Protein AF-A0A924KGT4-F1 (afdb_monomer_lite)

Sequence (296 aa):
MAALHQKNNLGYSLFELFTEFSKIKSADNKVYFPTGSFADFDREQLRGWKDLVADISASSKMIGRAHQHPLTAMVPPQYSPSIKQEAITLLNDLSKCLTAHVDLTNKAKALLKVEALLNTQERHHALHQVAQLLMEQPDFPVSMLETDAFDQSHAQLIGLTAHGLKRDQLRDDLLKEFSKEILKFPADQTLLQWNIAADKWFLPKWLKQNALLKPLKKLALSGSLDKNSVNQVLQQVINHQQEQEFIDKATFAPSILGFLWKNGEPEWNLIARLSESLIQLNKTATLIYKDEKPGV

Radius of gyration: 43.43 Å; chains: 1; bounding box: 79×34×132 Å

Structure (mmCIF, N/CA/C/O backbone):
data_AF-A0A924KGT4-F1
#
_entry.id   AF-A0A924KGT4-F1
#
loop_
_atom_site.group_PDB
_atom_site.id
_atom_site.type_symbol
_atom_site.label_atom_id
_atom_site.label_alt_id
_atom_site.label_comp_id
_atom_site.label_asym_id
_atom_site.label_entity_id
_atom_site.label_seq_id
_atom_site.pdbx_PDB_ins_code
_atom_site.Cartn_x
_atom_site.Cartn_y
_atom_site.Cartn_z
_atom_site.occupancy
_atom_site.B_iso_or_equiv
_atom_site.auth_seq_id
_atom_site.auth_comp_id
_atom_site.auth_asym_id
_atom_site.auth_atom_id
_atom_site.pdbx_PDB_model_num
ATOM 1 N N . MET A 1 1 ? 35.654 -5.495 -93.960 1.00 54.47 1 MET A N 1
ATOM 2 C CA . MET A 1 1 ? 36.256 -4.596 -92.947 1.00 54.47 1 MET A CA 1
ATOM 3 C C . MET A 1 1 ? 35.406 -3.362 -92.628 1.00 54.47 1 MET A C 1
ATOM 5 O O . MET A 1 1 ? 35.341 -3.018 -91.460 1.00 54.47 1 MET A O 1
ATOM 9 N N . ALA A 1 2 ? 34.711 -2.725 -93.584 1.00 60.84 2 ALA A N 1
ATOM 10 C CA . ALA A 1 2 ? 33.931 -1.501 -93.316 1.00 60.84 2 ALA A CA 1
ATOM 11 C C . ALA A 1 2 ? 32.759 -1.666 -92.315 1.00 60.84 2 ALA A C 1
ATOM 13 O O . ALA A 1 2 ? 32.496 -0.763 -91.529 1.00 60.84 2 ALA A O 1
ATOM 14 N N . ALA A 1 3 ? 32.106 -2.835 -92.283 1.00 63.12 3 ALA A N 1
ATOM 15 C CA . ALA A 1 3 ? 30.948 -3.083 -91.412 1.00 63.12 3 ALA A CA 1
ATOM 16 C C . ALA A 1 3 ? 31.278 -3.132 -89.903 1.00 63.12 3 ALA A C 1
ATOM 18 O O . ALA A 1 3 ? 30.420 -2.838 -89.080 1.00 63.12 3 ALA A O 1
ATOM 19 N N . LEU A 1 4 ? 32.522 -3.463 -89.524 1.00 69.88 4 LEU A N 1
ATOM 20 C CA . LEU A 1 4 ? 32.946 -3.562 -88.115 1.00 69.88 4 LEU A CA 1
ATOM 21 C C . LEU A 1 4 ? 33.117 -2.200 -87.434 1.00 69.88 4 LEU A C 1
ATOM 23 O O . LEU A 1 4 ? 33.026 -2.128 -86.211 1.00 69.88 4 LEU A O 1
ATOM 27 N N . HIS A 1 5 ? 33.349 -1.146 -88.222 1.00 75.81 5 HIS A N 1
ATOM 28 C CA . HIS A 1 5 ? 33.571 0.224 -87.753 1.00 75.81 5 HIS A CA 1
ATOM 29 C C . HIS A 1 5 ? 32.350 1.133 -87.955 1.00 75.81 5 HIS A C 1
ATOM 31 O O . HIS A 1 5 ? 32.369 2.292 -87.539 1.00 75.81 5 HIS A O 1
ATOM 37 N N . GLN A 1 6 ? 31.279 0.625 -88.572 1.00 79.94 6 GLN A N 1
ATOM 38 C CA . GLN A 1 6 ? 30.036 1.370 -88.719 1.00 79.94 6 GLN A CA 1
ATOM 39 C C . GLN A 1 6 ? 29.346 1.492 -87.359 1.00 79.94 6 GLN A C 1
ATOM 41 O O . GLN A 1 6 ? 29.138 0.500 -86.661 1.00 79.94 6 GLN A O 1
ATOM 46 N N . LYS A 1 7 ? 29.002 2.725 -86.982 1.00 82.19 7 LYS A N 1
ATOM 47 C CA . LYS A 1 7 ? 28.303 3.003 -85.727 1.00 82.19 7 LYS A CA 1
ATOM 48 C C . LYS A 1 7 ? 26.836 2.603 -85.838 1.00 82.19 7 LYS A C 1
ATOM 50 O O . LYS A 1 7 ? 26.175 2.943 -86.816 1.00 82.19 7 LYS A O 1
ATOM 55 N N . ASN A 1 8 ? 26.343 1.906 -84.823 1.00 78.75 8 ASN A N 1
ATOM 56 C CA . ASN A 1 8 ? 24.929 1.590 -84.656 1.00 78.75 8 ASN A CA 1
ATOM 57 C C . ASN A 1 8 ? 24.151 2.779 -84.049 1.00 78.75 8 ASN A C 1
ATOM 59 O O . ASN A 1 8 ? 24.728 3.827 -83.743 1.00 78.75 8 ASN A O 1
ATOM 63 N N . ASN A 1 9 ? 22.850 2.591 -83.809 1.00 77.81 9 ASN A N 1
ATOM 64 C CA . ASN A 1 9 ? 21.965 3.591 -83.188 1.00 77.81 9 ASN A CA 1
ATOM 65 C C . ASN A 1 9 ? 22.402 4.013 -81.766 1.00 77.81 9 ASN A C 1
ATOM 67 O O . ASN A 1 9 ? 22.034 5.084 -81.293 1.00 77.81 9 ASN A O 1
ATOM 71 N N . LEU A 1 10 ? 23.265 3.227 -81.112 1.00 76.50 10 LEU A N 1
ATOM 72 C CA . LEU A 1 10 ? 23.862 3.532 -79.806 1.00 76.50 10 LEU A CA 1
ATOM 73 C C . LEU A 1 10 ? 25.144 4.371 -79.925 1.00 76.50 10 LEU A C 1
ATOM 75 O O . LEU A 1 10 ? 25.672 4.861 -78.929 1.00 76.50 10 LEU A O 1
ATOM 79 N N . GLY A 1 11 ? 25.651 4.578 -81.143 1.00 79.00 11 GLY A N 1
ATOM 80 C CA . GLY A 1 11 ? 26.891 5.302 -81.411 1.00 79.00 11 GLY A CA 1
ATOM 81 C C . GLY A 1 11 ? 28.168 4.483 -81.260 1.00 79.00 11 GLY A C 1
ATOM 82 O O . GLY A 1 11 ? 29.244 5.076 -81.348 1.00 79.00 11 GLY A O 1
ATOM 83 N N . TYR A 1 12 ? 28.050 3.167 -81.074 1.00 81.62 12 TYR A N 1
ATOM 84 C CA . TYR A 1 12 ? 29.172 2.237 -80.991 1.00 81.62 12 TYR A CA 1
ATOM 85 C C . TYR A 1 12 ? 29.304 1.435 -82.279 1.00 81.62 12 TYR A C 1
ATOM 87 O O . TYR A 1 12 ? 28.318 1.036 -82.899 1.00 81.62 12 TYR A O 1
ATOM 95 N N . SER A 1 13 ? 30.538 1.180 -82.673 1.00 85.25 13 SER A N 1
ATOM 96 C CA . SER A 1 13 ? 30.869 0.177 -83.670 1.00 85.25 13 SER A CA 1
ATOM 97 C C . SER A 1 13 ? 30.901 -1.216 -83.048 1.00 85.25 13 SER A C 1
ATOM 99 O O . SER A 1 13 ? 31.125 -1.383 -81.846 1.00 85.25 13 SER A O 1
ATOM 101 N N . LEU A 1 14 ? 30.706 -2.243 -83.872 1.00 81.00 14 LEU A N 1
ATOM 102 C CA . LEU A 1 14 ? 30.779 -3.629 -83.413 1.00 81.00 14 LEU A CA 1
ATOM 103 C C . LEU A 1 14 ? 32.166 -3.956 -82.825 1.00 81.00 14 LEU A C 1
ATOM 105 O O . LEU A 1 14 ? 32.268 -4.680 -81.838 1.00 81.00 14 LEU A O 1
ATOM 109 N N . PHE A 1 15 ? 33.225 -3.366 -83.388 1.00 84.19 15 PHE A N 1
ATOM 110 C CA . PHE A 1 15 ? 34.586 -3.475 -82.865 1.00 84.19 15 PHE A CA 1
ATOM 111 C C . PHE A 1 15 ? 34.729 -2.912 -81.439 1.00 84.19 15 PHE A C 1
ATOM 113 O O . PHE A 1 15 ? 35.316 -3.561 -80.569 1.00 84.19 15 PHE A O 1
ATOM 120 N N . GLU A 1 16 ? 34.168 -1.728 -81.173 1.00 83.94 16 GLU A N 1
ATOM 121 C CA . GLU A 1 16 ? 34.176 -1.124 -79.833 1.00 83.94 16 GLU A CA 1
ATOM 122 C C . GLU A 1 16 ? 33.391 -1.981 -78.833 1.00 83.94 16 GLU A C 1
ATOM 124 O O . GLU A 1 16 ? 33.863 -2.199 -77.719 1.00 83.94 16 GLU A O 1
ATOM 129 N N . LEU A 1 17 ? 32.243 -2.536 -79.237 1.00 83.94 17 LEU A N 1
ATOM 130 C CA . LEU A 1 17 ? 31.442 -3.417 -78.381 1.00 83.94 17 LEU A CA 1
ATOM 131 C C . LEU A 1 17 ? 32.188 -4.701 -78.003 1.00 83.94 17 LEU A C 1
ATOM 133 O O . LEU A 1 17 ? 32.190 -5.068 -76.831 1.00 83.94 17 LEU A O 1
ATOM 137 N N . PHE A 1 18 ? 32.861 -5.362 -78.952 1.00 84.31 18 PHE A N 1
ATOM 138 C CA . PHE A 1 18 ? 33.687 -6.536 -78.645 1.00 84.31 18 PHE A CA 1
ATOM 139 C C . PHE A 1 18 ? 34.849 -6.194 -77.711 1.00 84.31 18 PHE A C 1
ATOM 141 O O . PHE A 1 18 ? 35.147 -6.951 -76.786 1.00 84.31 18 PHE A O 1
ATOM 148 N N . THR A 1 19 ? 35.479 -5.038 -77.924 1.00 85.19 19 THR A N 1
ATOM 149 C CA . THR A 1 19 ? 36.574 -4.562 -77.076 1.00 85.19 19 THR A CA 1
ATOM 150 C C . THR A 1 19 ? 36.091 -4.333 -75.644 1.00 85.19 19 THR A C 1
ATOM 152 O O . THR A 1 19 ? 36.717 -4.822 -74.708 1.00 85.19 19 THR A O 1
ATOM 155 N N . GLU A 1 20 ? 34.960 -3.653 -75.450 1.00 83.38 20 GLU A N 1
ATOM 156 C CA . GLU A 1 20 ? 34.379 -3.438 -74.120 1.00 83.38 20 GLU A CA 1
ATOM 157 C C . GLU A 1 20 ? 33.902 -4.743 -73.478 1.00 83.38 20 GLU A C 1
ATOM 159 O O . GLU A 1 20 ? 34.183 -4.980 -72.305 1.00 83.38 20 GLU A O 1
ATOM 164 N N . PHE A 1 21 ? 33.273 -5.636 -74.245 1.00 82.56 21 PHE A N 1
ATOM 165 C CA . PHE A 1 21 ? 32.854 -6.948 -73.753 1.00 82.56 21 PHE A CA 1
ATOM 166 C C . PHE A 1 21 ? 34.042 -7.767 -73.236 1.00 82.56 21 PHE A C 1
ATOM 168 O O . PHE A 1 21 ? 33.958 -8.363 -72.167 1.00 82.56 21 PHE A O 1
ATOM 175 N N . SER A 1 22 ? 35.184 -7.730 -73.933 1.00 83.81 22 SER A N 1
ATOM 176 C CA . SER A 1 22 ? 36.395 -8.447 -73.509 1.00 83.81 22 SER A CA 1
ATOM 177 C C . SER A 1 22 ? 36.991 -7.948 -72.182 1.00 83.81 22 SER A C 1
ATOM 179 O O . SER A 1 22 ? 37.728 -8.682 -71.524 1.00 83.81 22 SER A O 1
ATOM 181 N N . LYS A 1 23 ? 36.672 -6.712 -71.764 1.00 85.06 23 LYS A N 1
ATOM 182 C CA . LYS A 1 23 ? 37.124 -6.130 -70.489 1.00 85.06 23 LYS A CA 1
ATOM 183 C C . LYS A 1 23 ? 36.269 -6.571 -69.300 1.00 85.06 23 LYS A C 1
ATOM 185 O O . LYS A 1 23 ? 36.704 -6.419 -68.155 1.00 85.06 23 LYS A O 1
ATOM 190 N N . ILE A 1 24 ? 35.065 -7.089 -69.542 1.00 80.44 24 ILE A N 1
ATOM 191 C CA . ILE A 1 24 ? 34.159 -7.539 -68.485 1.00 80.44 24 ILE A CA 1
ATOM 192 C C . ILE A 1 24 ? 34.716 -8.841 -67.903 1.00 80.44 24 ILE A C 1
ATOM 194 O O . ILE A 1 24 ? 34.679 -9.897 -68.530 1.00 80.44 24 ILE A O 1
ATOM 198 N N . LYS A 1 25 ? 35.248 -8.775 -66.679 1.00 75.38 25 LYS A N 1
ATOM 199 C CA . LYS A 1 25 ? 35.580 -9.978 -65.904 1.00 75.38 25 LYS A CA 1
ATOM 200 C C . LYS A 1 25 ? 34.281 -10.678 -65.517 1.00 75.38 25 LYS A C 1
ATOM 202 O O . LYS A 1 25 ? 33.304 -9.992 -65.227 1.00 75.38 25 LYS A O 1
ATOM 207 N N . SER A 1 26 ? 34.289 -12.013 -65.489 1.00 68.56 26 SER A N 1
ATOM 208 C CA . SER A 1 26 ? 33.141 -12.829 -65.067 1.00 68.56 26 SER A CA 1
ATOM 209 C C . SER A 1 26 ? 32.509 -12.244 -63.800 1.00 68.56 26 SER A C 1
ATOM 211 O O . SER A 1 26 ? 33.117 -12.273 -62.731 1.00 68.56 26 SER A O 1
ATOM 213 N N . ALA A 1 27 ? 31.317 -11.672 -63.945 1.00 66.12 27 ALA A N 1
ATOM 214 C CA . ALA A 1 27 ? 30.527 -11.095 -62.871 1.00 66.12 27 ALA A CA 1
ATOM 215 C C . ALA A 1 27 ? 29.263 -11.939 -62.704 1.00 66.12 27 ALA A C 1
ATOM 217 O O . ALA A 1 27 ? 28.747 -12.481 -63.681 1.00 66.12 27 ALA A O 1
ATOM 218 N N . ASP A 1 28 ? 28.759 -12.055 -61.477 1.00 71.00 28 ASP A N 1
ATOM 219 C CA . ASP A 1 28 ? 27.487 -12.736 -61.251 1.00 71.00 28 ASP A CA 1
ATOM 220 C C . ASP A 1 28 ? 26.371 -12.014 -62.024 1.00 71.00 28 ASP A C 1
ATOM 222 O O . ASP A 1 28 ? 26.172 -10.806 -61.861 1.00 71.00 28 ASP A O 1
ATOM 226 N N . ASN A 1 29 ? 25.601 -12.757 -62.820 1.00 68.19 29 ASN A N 1
ATOM 227 C CA . ASN A 1 29 ? 24.449 -12.236 -63.558 1.00 68.19 29 ASN A CA 1
ATOM 228 C C . ASN A 1 29 ? 23.280 -11.939 -62.600 1.00 68.19 29 ASN A C 1
ATOM 230 O O . ASN A 1 29 ? 22.332 -12.712 -62.487 1.00 68.19 29 ASN A O 1
ATOM 234 N N . LYS A 1 30 ? 23.369 -10.827 -61.863 1.00 74.06 30 LYS A N 1
ATOM 235 C CA . LYS A 1 30 ? 22.361 -10.393 -60.875 1.00 74.06 30 LYS A CA 1
ATOM 236 C C . LYS A 1 30 ? 21.384 -9.344 -61.410 1.00 74.06 30 LYS A C 1
ATOM 238 O O . LYS A 1 30 ? 20.421 -9.018 -60.724 1.00 74.06 30 LYS A O 1
ATOM 243 N N . VAL A 1 31 ? 21.629 -8.816 -62.609 1.00 76.44 31 VAL A N 1
ATOM 244 C CA . VAL A 1 31 ? 20.780 -7.817 -63.272 1.00 76.44 31 VAL A CA 1
ATOM 245 C C . VAL A 1 31 ? 20.134 -8.460 -64.491 1.00 76.44 31 VAL A C 1
ATOM 247 O O . VAL A 1 31 ? 20.830 -9.014 -65.340 1.00 76.44 31 VAL A O 1
ATOM 250 N N . TYR A 1 32 ? 18.809 -8.376 -64.570 1.00 80.25 32 TYR A N 1
ATOM 251 C CA . TYR A 1 32 ? 18.012 -8.963 -65.641 1.00 80.25 32 TYR A CA 1
ATOM 252 C C . TYR A 1 32 ? 17.288 -7.862 -66.405 1.00 80.25 32 TYR A C 1
ATOM 254 O O . TYR A 1 32 ? 16.672 -6.985 -65.802 1.00 80.25 32 TYR A O 1
ATOM 262 N N . PHE A 1 33 ? 17.344 -7.935 -67.732 1.00 80.06 33 PHE A N 1
ATOM 263 C CA . PHE A 1 33 ? 16.622 -7.032 -68.622 1.00 80.06 33 PHE A CA 1
ATOM 264 C C . PHE A 1 33 ? 15.471 -7.798 -69.289 1.00 80.06 33 PHE A C 1
ATOM 266 O O . PHE A 1 33 ? 15.707 -8.901 -69.792 1.00 80.06 33 PHE A O 1
ATOM 273 N N . PRO A 1 34 ? 14.240 -7.257 -69.299 1.00 79.00 34 PRO A N 1
ATOM 274 C CA . PRO A 1 34 ? 13.120 -7.865 -70.009 1.00 79.00 34 PRO A CA 1
ATOM 275 C C . PRO A 1 34 ? 13.403 -8.085 -71.501 1.00 79.00 34 PRO A C 1
ATOM 277 O O . PRO A 1 34 ? 14.102 -7.310 -72.161 1.00 79.00 34 PRO A O 1
ATOM 280 N N . THR A 1 35 ? 12.821 -9.142 -72.066 1.00 71.56 35 THR A N 1
ATOM 281 C CA . THR A 1 35 ? 12.908 -9.416 -73.503 1.00 71.56 35 THR A CA 1
ATOM 282 C C . THR A 1 35 ? 12.208 -8.294 -74.274 1.00 7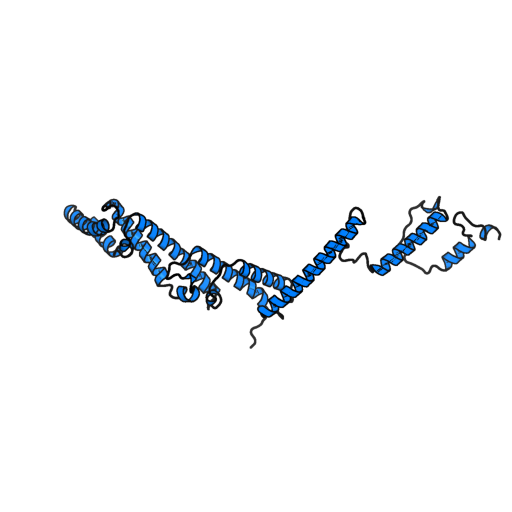1.56 35 THR A C 1
ATOM 284 O O . THR A 1 35 ? 11.021 -8.057 -74.078 1.00 71.56 35 THR A O 1
ATOM 287 N N . GLY A 1 36 ? 12.950 -7.582 -75.127 1.00 75.56 36 GLY A N 1
ATOM 288 C CA . GLY A 1 36 ? 12.442 -6.431 -75.886 1.00 75.56 36 GLY A CA 1
ATOM 289 C C . GLY A 1 36 ? 12.894 -5.061 -75.372 1.00 75.56 36 GLY A C 1
ATOM 290 O O . GLY A 1 36 ? 12.741 -4.085 -76.099 1.00 75.56 36 GLY A O 1
ATOM 291 N N . SER A 1 37 ? 13.552 -4.970 -74.206 1.00 72.50 37 SER A N 1
ATOM 292 C CA . SER A 1 37 ? 14.088 -3.698 -73.673 1.00 72.50 37 SER A CA 1
ATOM 293 C C . SER A 1 37 ? 15.115 -3.008 -74.577 1.00 72.50 37 SER A C 1
ATOM 295 O O . SER A 1 37 ? 15.445 -1.850 -74.344 1.00 72.50 37 SER A O 1
ATOM 297 N N . PHE A 1 38 ? 15.620 -3.713 -75.592 1.00 75.88 38 PHE A N 1
ATOM 298 C CA . PHE A 1 38 ? 16.652 -3.223 -76.498 1.00 75.88 38 PHE A CA 1
ATOM 299 C C . PHE A 1 38 ? 16.157 -2.918 -77.925 1.00 75.88 38 PHE A C 1
ATOM 301 O O . PHE A 1 38 ? 16.972 -2.530 -78.757 1.00 75.88 38 PHE A O 1
ATOM 308 N N . ALA A 1 39 ? 14.865 -3.115 -78.229 1.00 76.50 39 ALA A N 1
ATOM 309 C CA . ALA A 1 39 ? 14.336 -3.002 -79.596 1.00 76.50 39 ALA A CA 1
ATOM 310 C C . ALA A 1 39 ? 14.445 -1.574 -80.167 1.00 76.50 39 ALA A C 1
ATOM 312 O O . ALA A 1 39 ? 14.894 -1.411 -81.298 1.00 76.50 39 ALA A O 1
ATOM 313 N N . ASP A 1 40 ? 14.140 -0.566 -79.344 1.00 73.88 40 ASP A N 1
ATOM 314 C CA . ASP A 1 40 ? 14.216 0.864 -79.686 1.00 73.88 40 ASP A CA 1
ATOM 315 C C . ASP A 1 40 ? 15.304 1.593 -78.874 1.00 73.88 40 ASP A C 1
ATOM 317 O O . ASP A 1 40 ? 15.197 2.783 -78.582 1.00 73.88 40 ASP A O 1
ATOM 321 N N . PHE A 1 41 ? 16.345 0.861 -78.459 1.00 80.12 41 PHE A N 1
ATOM 322 C CA . PHE A 1 41 ? 17.376 1.396 -77.573 1.00 80.12 41 PHE A CA 1
ATOM 323 C C . PHE A 1 41 ? 18.311 2.340 -78.320 1.00 80.12 41 PHE A C 1
ATOM 325 O O . PHE A 1 41 ? 18.924 1.968 -79.326 1.00 80.12 41 PHE A O 1
ATOM 332 N N . ASP A 1 42 ? 18.433 3.562 -77.814 1.00 83.00 42 ASP A N 1
ATOM 333 C CA . ASP A 1 42 ? 19.243 4.614 -78.416 1.00 83.00 42 ASP A CA 1
ATOM 334 C C . ASP A 1 42 ? 20.362 5.101 -77.480 1.00 83.00 42 ASP A C 1
ATOM 336 O O . ASP A 1 42 ? 20.577 4.618 -76.361 1.00 83.00 42 ASP A O 1
ATOM 340 N N . ARG A 1 43 ? 21.147 6.058 -77.977 1.00 83.69 43 ARG A N 1
ATOM 341 C CA . ARG A 1 43 ? 22.275 6.621 -77.232 1.00 83.69 43 ARG A CA 1
ATOM 342 C C . ARG A 1 43 ? 21.839 7.370 -75.969 1.00 83.69 43 ARG A C 1
ATOM 344 O O . ARG A 1 43 ? 22.590 7.374 -74.992 1.00 83.69 43 ARG A O 1
ATOM 351 N N . GLU A 1 44 ? 20.688 8.031 -75.993 1.00 84.75 44 GLU A N 1
ATOM 352 C CA . GLU A 1 44 ? 20.193 8.815 -74.863 1.00 84.75 44 GLU A CA 1
ATOM 353 C C . GLU A 1 44 ? 19.752 7.889 -73.728 1.00 84.75 44 GLU A C 1
ATOM 355 O O . GLU A 1 44 ? 20.174 8.070 -72.585 1.00 84.75 44 GLU A O 1
ATOM 360 N N . GLN A 1 45 ? 19.031 6.818 -74.057 1.00 84.44 45 GL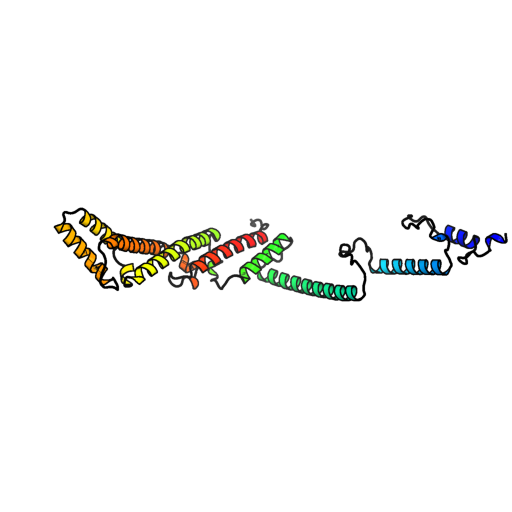N A N 1
ATOM 361 C CA . GLN A 1 45 ? 18.636 5.778 -73.110 1.00 84.44 45 GLN A CA 1
ATOM 362 C C . GLN A 1 45 ? 19.849 5.064 -72.500 1.00 84.44 45 GLN A C 1
ATOM 364 O O . GLN A 1 45 ? 19.911 4.879 -71.281 1.00 84.44 45 GLN A O 1
ATOM 369 N N . LEU A 1 46 ? 20.867 4.737 -73.308 1.00 84.81 46 LEU A N 1
ATOM 370 C CA . LEU A 1 46 ? 22.119 4.161 -72.806 1.00 84.81 46 LEU A CA 1
ATOM 371 C C . LEU A 1 46 ? 22.852 5.104 -71.845 1.00 84.81 46 LEU A C 1
ATOM 373 O O . LEU A 1 46 ? 23.421 4.647 -70.851 1.00 84.81 46 LEU A O 1
ATOM 377 N N . ARG A 1 47 ? 22.864 6.411 -72.130 1.00 86.50 47 ARG A N 1
ATOM 378 C CA . ARG A 1 47 ? 23.439 7.409 -71.223 1.00 86.50 47 ARG A CA 1
ATOM 379 C C . ARG A 1 47 ? 22.662 7.453 -69.909 1.00 86.50 47 ARG A C 1
ATOM 381 O O . ARG A 1 47 ? 23.283 7.330 -68.860 1.00 86.50 47 ARG A O 1
ATOM 388 N N . GLY A 1 48 ? 21.334 7.523 -69.972 1.00 87.44 48 GLY A N 1
ATOM 389 C CA . GLY A 1 48 ? 20.481 7.519 -68.783 1.00 87.44 48 GLY A CA 1
ATOM 390 C C . GLY A 1 48 ? 20.696 6.287 -67.900 1.00 87.44 48 GLY A C 1
ATOM 391 O O . GLY A 1 48 ? 20.774 6.405 -66.681 1.00 87.44 48 GLY A O 1
ATOM 392 N N . TRP A 1 49 ? 20.878 5.103 -68.491 1.00 87.31 49 TRP A N 1
ATOM 393 C CA . TRP A 1 49 ? 21.179 3.887 -67.727 1.00 87.31 49 TRP A CA 1
ATOM 394 C C . TRP A 1 49 ? 22.561 3.918 -67.074 1.00 87.31 49 TRP A C 1
ATOM 396 O O . TRP A 1 49 ? 22.712 3.460 -65.943 1.00 87.31 49 TRP A O 1
ATOM 406 N N . LYS A 1 50 ? 23.574 4.459 -67.759 1.00 86.44 50 LYS A N 1
ATOM 407 C CA . LYS A 1 50 ? 24.912 4.627 -67.174 1.00 86.44 50 LYS A CA 1
ATOM 408 C C . LYS A 1 50 ? 24.887 5.589 -65.991 1.00 86.44 50 LYS A C 1
ATOM 410 O O . LYS A 1 50 ? 25.482 5.272 -64.962 1.00 86.44 50 LYS A O 1
ATOM 415 N N . ASP A 1 51 ? 24.176 6.703 -66.132 1.00 89.62 51 ASP A N 1
ATOM 416 C CA . ASP A 1 51 ? 24.008 7.694 -65.070 1.00 89.62 51 ASP A CA 1
ATOM 417 C C . ASP A 1 51 ? 23.273 7.062 -63.870 1.00 89.62 51 ASP A C 1
ATOM 419 O O . ASP A 1 51 ? 23.769 7.111 -62.746 1.00 89.62 51 ASP A O 1
ATOM 423 N N . LEU A 1 52 ? 22.187 6.315 -64.111 1.00 87.62 52 LEU A N 1
ATOM 424 C CA . LEU A 1 52 ? 21.454 5.595 -63.062 1.00 87.62 52 LEU A CA 1
ATOM 425 C C . LEU A 1 52 ? 22.324 4.566 -62.318 1.00 87.62 52 LEU A C 1
ATOM 427 O O . LEU A 1 52 ? 22.272 4.469 -61.092 1.00 87.62 52 LEU A O 1
ATOM 431 N N . VAL A 1 53 ? 23.134 3.783 -63.035 1.00 87.56 53 VAL A N 1
ATOM 432 C CA . VAL A 1 53 ? 24.049 2.810 -62.413 1.00 87.56 53 VAL A CA 1
ATOM 433 C C . VAL A 1 53 ? 25.113 3.519 -61.572 1.00 87.56 53 VAL A C 1
ATOM 435 O O . VAL A 1 53 ? 25.452 3.040 -60.484 1.00 87.56 53 VAL A O 1
ATOM 438 N N . ALA A 1 54 ? 25.627 4.659 -62.039 1.00 87.81 54 ALA A N 1
ATOM 439 C CA . ALA A 1 54 ? 26.571 5.470 -61.280 1.00 87.81 54 ALA A CA 1
ATOM 440 C C . ALA A 1 54 ? 25.938 6.003 -59.984 1.00 87.81 54 ALA A C 1
ATOM 442 O O . ALA A 1 54 ? 26.547 5.865 -58.919 1.00 87.81 54 ALA A O 1
ATOM 443 N N . ASP A 1 55 ? 24.702 6.501 -60.052 1.00 85.50 55 ASP A N 1
ATOM 444 C CA . ASP A 1 55 ? 23.942 7.004 -58.903 1.00 85.50 55 ASP A CA 1
ATOM 445 C C . ASP A 1 55 ? 23.641 5.906 -57.877 1.00 85.50 55 ASP A C 1
ATOM 447 O O . ASP A 1 55 ? 23.859 6.094 -56.674 1.00 85.50 55 ASP A O 1
ATOM 451 N N . ILE A 1 56 ? 23.203 4.726 -58.331 1.00 84.19 56 ILE A N 1
ATOM 452 C CA . ILE A 1 56 ? 22.968 3.562 -57.461 1.00 84.19 56 ILE A CA 1
ATOM 453 C C . ILE A 1 56 ? 24.274 3.146 -56.779 1.00 84.19 56 ILE A C 1
ATOM 455 O O . ILE A 1 56 ? 24.301 2.923 -55.568 1.00 84.19 56 ILE A O 1
ATOM 459 N N . SER A 1 57 ? 25.376 3.074 -57.528 1.00 84.06 57 SER A N 1
ATOM 460 C CA . SER A 1 57 ? 26.693 2.726 -56.990 1.00 84.06 57 SER A CA 1
ATOM 461 C C . SER A 1 57 ? 27.163 3.745 -55.943 1.00 84.06 57 SER A C 1
ATOM 463 O O . SER A 1 57 ? 27.579 3.349 -54.851 1.00 84.06 57 SER A O 1
ATOM 465 N N . ALA A 1 58 ? 27.043 5.047 -56.216 1.00 85.19 58 ALA A N 1
ATOM 466 C CA . ALA A 1 58 ? 27.390 6.106 -55.267 1.00 85.19 58 ALA A CA 1
ATOM 467 C C . ALA A 1 58 ? 26.536 6.024 -53.990 1.00 85.19 58 ALA A C 1
ATOM 469 O O . ALA A 1 58 ? 27.078 5.995 -52.883 1.00 85.19 58 ALA A O 1
ATOM 470 N N . SER A 1 59 ? 25.219 5.871 -54.144 1.00 81.50 59 SER A N 1
ATOM 471 C CA . SER A 1 59 ? 24.274 5.730 -53.030 1.00 81.50 59 SER A CA 1
ATOM 472 C C . SER A 1 59 ? 24.563 4.483 -52.191 1.00 81.50 59 SER A C 1
ATOM 474 O O . SER A 1 59 ? 24.572 4.541 -50.962 1.00 81.50 59 SER A O 1
ATOM 476 N N . SER A 1 60 ? 24.879 3.356 -52.836 1.00 78.81 60 SER A N 1
ATOM 477 C CA . SER A 1 60 ? 25.209 2.107 -52.139 1.00 78.81 60 SER A CA 1
ATOM 478 C C . SER A 1 60 ? 26.489 2.215 -51.307 1.00 78.81 60 SER A C 1
ATOM 480 O O . SER A 1 60 ? 26.558 1.649 -50.220 1.00 78.81 60 SER A O 1
ATOM 482 N N . LYS A 1 61 ? 27.486 2.993 -51.752 1.00 83.19 61 LYS A N 1
ATOM 483 C CA . LYS A 1 61 ? 28.708 3.246 -50.974 1.00 83.19 61 LYS A CA 1
ATOM 484 C C . LYS A 1 61 ? 28.437 4.085 -49.726 1.00 83.19 61 LYS A C 1
ATOM 486 O O . LYS A 1 61 ? 29.087 3.860 -48.713 1.00 83.19 61 LYS A O 1
ATOM 491 N N . MET A 1 62 ? 27.489 5.022 -49.790 1.00 80.25 62 MET A N 1
ATOM 492 C CA . MET A 1 62 ? 27.113 5.858 -48.644 1.00 80.25 62 MET A CA 1
ATOM 493 C C . MET A 1 62 ? 26.284 5.094 -47.606 1.00 80.25 62 MET A C 1
ATOM 495 O O . MET A 1 62 ? 26.507 5.249 -46.411 1.00 80.25 62 MET A O 1
ATOM 499 N N . ILE A 1 63 ? 25.329 4.276 -48.057 1.00 75.50 63 ILE A N 1
ATOM 500 C CA . ILE A 1 63 ? 24.387 3.546 -47.187 1.00 75.50 63 ILE A CA 1
ATOM 501 C C . ILE A 1 63 ? 24.992 2.215 -46.695 1.00 75.50 63 ILE A C 1
ATOM 503 O O . ILE A 1 63 ? 24.575 1.664 -45.677 1.00 75.50 63 ILE A O 1
ATOM 507 N N . GLY A 1 64 ? 25.983 1.674 -47.409 1.00 78.31 64 GLY A N 1
ATOM 508 C CA . GLY A 1 64 ? 26.550 0.356 -47.148 1.00 78.31 64 GLY A CA 1
ATOM 509 C C . GLY A 1 64 ? 25.594 -0.757 -47.581 1.00 78.31 64 GLY A C 1
ATOM 510 O O . GLY A 1 64 ? 25.149 -0.821 -48.728 1.00 78.31 64 GLY A O 1
ATOM 511 N N . ARG A 1 65 ? 25.264 -1.679 -46.671 1.00 74.62 65 ARG A N 1
ATOM 512 C CA . ARG A 1 65 ? 24.362 -2.805 -46.968 1.00 74.62 65 ARG A CA 1
ATOM 513 C C . ARG A 1 65 ? 22.899 -2.384 -46.825 1.00 74.62 65 ARG A C 1
ATOM 515 O O . ARG A 1 65 ? 22.260 -2.702 -45.829 1.00 74.62 65 ARG A O 1
ATOM 522 N N . ALA A 1 66 ? 22.355 -1.724 -47.848 1.00 71.31 66 ALA A N 1
ATOM 523 C CA . ALA A 1 66 ? 20.975 -1.220 -47.847 1.00 71.31 66 ALA A CA 1
ATOM 524 C C . ALA A 1 66 ? 19.903 -2.285 -47.508 1.00 71.31 66 ALA A C 1
ATOM 526 O O . ALA A 1 66 ? 18.910 -1.975 -46.859 1.00 71.31 66 ALA A O 1
ATOM 527 N N . HIS A 1 67 ? 20.118 -3.552 -47.885 1.00 72.50 67 HIS A N 1
ATOM 528 C CA . HIS A 1 67 ? 19.197 -4.657 -47.577 1.00 72.50 67 HIS A CA 1
ATOM 529 C C . HIS A 1 67 ? 19.286 -5.180 -46.128 1.00 72.50 67 HIS A C 1
ATOM 531 O O . HIS A 1 67 ? 18.454 -5.985 -45.727 1.00 72.50 67 HIS A O 1
ATOM 537 N N . GLN A 1 68 ? 20.300 -4.766 -45.361 1.00 75.50 68 GLN A N 1
ATOM 538 C CA . GLN A 1 68 ? 20.476 -5.086 -43.934 1.00 75.50 68 GLN A CA 1
ATOM 539 C C . GLN A 1 68 ? 20.270 -3.844 -43.061 1.00 75.50 68 GLN A C 1
ATOM 541 O O . GLN A 1 68 ? 20.705 -3.809 -41.911 1.00 75.50 68 GLN A O 1
ATOM 546 N N . HIS A 1 69 ? 19.674 -2.789 -43.617 1.00 77.50 69 HIS A N 1
ATOM 547 C CA . HIS A 1 69 ? 19.484 -1.548 -42.893 1.00 77.50 69 HIS A CA 1
ATOM 548 C C . HIS A 1 69 ? 18.449 -1.762 -41.768 1.00 77.50 69 HIS A C 1
ATOM 550 O O . HIS A 1 69 ? 17.420 -2.392 -42.007 1.00 77.50 69 HIS A O 1
ATOM 556 N N . PRO A 1 70 ? 18.640 -1.215 -40.553 1.00 73.62 70 PRO A N 1
ATOM 557 C CA . PRO A 1 70 ? 17.666 -1.364 -39.460 1.00 73.62 70 PRO A CA 1
ATOM 558 C C . PRO A 1 70 ? 16.244 -0.905 -39.821 1.00 73.62 70 PRO A C 1
ATOM 560 O O . PRO A 1 70 ? 15.267 -1.368 -39.244 1.00 73.62 70 PRO A O 1
ATOM 563 N N . LEU A 1 71 ? 16.129 -0.019 -40.814 1.00 74.94 71 LEU A N 1
ATOM 564 C CA . LEU A 1 71 ? 14.858 0.484 -41.342 1.00 74.94 71 LEU A CA 1
ATOM 565 C C . LEU A 1 71 ? 14.367 -0.266 -42.592 1.00 74.94 71 LEU A C 1
ATOM 567 O O . LEU A 1 71 ? 13.485 0.233 -43.277 1.00 74.94 71 LEU A O 1
ATOM 571 N N . THR A 1 72 ? 14.903 -1.444 -42.924 1.00 75.50 72 THR A N 1
ATOM 572 C CA . THR A 1 72 ? 14.459 -2.220 -44.100 1.00 75.50 72 THR A CA 1
ATOM 573 C C . THR A 1 72 ? 12.971 -2.596 -44.027 1.00 75.50 72 THR A C 1
ATOM 575 O O . THR A 1 72 ? 12.333 -2.741 -45.064 1.00 75.50 72 THR A O 1
ATOM 578 N N . ALA A 1 73 ? 12.389 -2.685 -42.825 1.00 72.56 73 ALA A N 1
ATOM 579 C CA . ALA A 1 73 ? 10.947 -2.874 -42.638 1.00 72.56 73 ALA A CA 1
ATOM 580 C C . ALA A 1 73 ? 10.107 -1.612 -42.941 1.00 72.56 73 ALA A C 1
ATOM 582 O O . ALA A 1 73 ? 8.892 -1.707 -43.100 1.00 72.56 73 ALA A O 1
ATOM 583 N N . MET A 1 74 ? 10.729 -0.432 -43.026 1.00 73.38 74 MET A N 1
ATOM 584 C CA . MET A 1 74 ? 10.054 0.831 -43.322 1.00 73.38 74 MET A CA 1
ATOM 585 C C . MET A 1 74 ? 10.076 1.087 -44.828 1.00 73.38 74 MET A C 1
ATOM 587 O O . MET A 1 74 ? 10.983 1.726 -45.359 1.00 73.38 74 MET A O 1
ATOM 591 N N . VAL A 1 75 ? 9.059 0.580 -45.520 1.00 73.00 75 VAL A N 1
ATOM 592 C CA . VAL A 1 75 ? 8.875 0.791 -46.960 1.00 73.00 75 VAL A CA 1
ATOM 593 C C . VAL A 1 75 ? 7.752 1.810 -47.156 1.00 73.00 75 VAL A C 1
ATOM 595 O O . VAL A 1 75 ? 6.580 1.431 -47.105 1.00 73.00 75 VAL A O 1
ATOM 598 N N . PRO A 1 76 ? 8.059 3.111 -47.335 1.00 74.19 76 PRO A N 1
ATOM 599 C CA . PRO A 1 76 ? 7.017 4.083 -47.619 1.00 74.19 76 PRO A CA 1
ATOM 600 C C . PRO A 1 76 ? 6.383 3.752 -48.981 1.00 74.19 76 PRO A C 1
ATOM 602 O O . PRO A 1 76 ? 7.111 3.458 -49.932 1.00 74.19 76 PRO A O 1
ATOM 605 N N . PRO A 1 77 ? 5.047 3.822 -49.113 1.00 74.88 77 PRO A N 1
ATOM 606 C CA . PRO A 1 77 ? 4.367 3.502 -50.368 1.00 74.88 77 PRO A CA 1
ATOM 607 C C . PRO A 1 77 ? 4.776 4.443 -51.510 1.00 74.88 77 PRO A C 1
ATOM 609 O O . PRO A 1 77 ? 4.770 4.042 -52.670 1.00 74.88 77 PRO A O 1
ATOM 612 N N . GLN A 1 78 ? 5.164 5.682 -51.186 1.00 80.38 78 GLN A N 1
ATOM 613 C CA . GLN A 1 78 ? 5.768 6.638 -52.112 1.00 80.38 78 GLN A CA 1
ATOM 614 C C . GLN A 1 78 ? 6.840 7.458 -51.391 1.00 80.38 78 GLN A C 1
ATOM 616 O O . GLN A 1 78 ? 6.641 7.890 -50.257 1.00 80.38 78 GLN A O 1
ATOM 621 N N . TYR A 1 79 ? 7.972 7.695 -52.052 1.00 80.44 79 TYR A N 1
ATOM 622 C CA . TYR A 1 79 ? 8.999 8.605 -51.550 1.00 80.44 79 TYR A CA 1
ATOM 623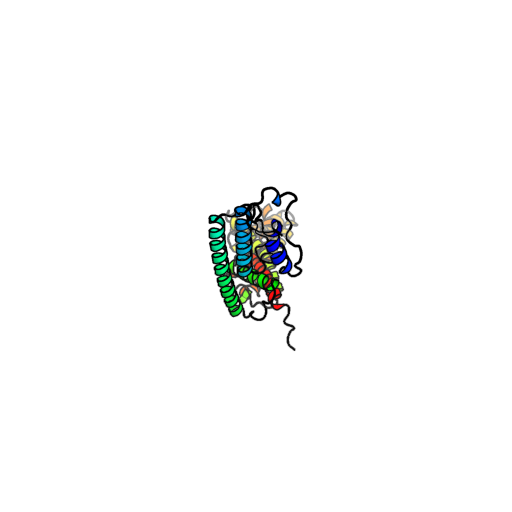 C C . TYR A 1 79 ? 8.613 10.060 -51.836 1.00 80.44 79 TYR A C 1
ATOM 625 O O . TYR A 1 79 ? 8.259 10.402 -52.963 1.00 80.44 79 TYR A O 1
ATOM 633 N N . SER A 1 80 ? 8.746 10.934 -50.837 1.00 85.75 80 SER A N 1
ATOM 634 C CA . SER A 1 80 ? 8.649 12.383 -51.018 1.00 85.75 80 SER A CA 1
ATOM 635 C C . SER A 1 80 ? 9.700 13.113 -50.169 1.00 85.75 80 SER A C 1
ATOM 637 O O . SER A 1 80 ? 10.104 12.605 -49.115 1.00 85.75 80 SER A O 1
ATOM 639 N N . PRO A 1 81 ? 10.132 14.326 -50.568 1.00 85.88 81 PRO A N 1
ATOM 640 C CA . PRO A 1 81 ? 11.006 15.156 -49.737 1.00 85.88 81 PRO A CA 1
ATOM 641 C C . PRO A 1 81 ? 10.426 15.436 -48.341 1.00 85.88 81 PRO A C 1
ATOM 643 O O . PRO A 1 81 ? 11.181 15.514 -47.375 1.00 85.88 81 PRO A O 1
ATOM 646 N N . SER A 1 82 ? 9.094 15.520 -48.225 1.00 87.19 82 SER A N 1
ATOM 647 C CA . SER A 1 82 ? 8.395 15.701 -46.945 1.00 87.19 82 SER A CA 1
ATOM 648 C C . SER A 1 82 ? 8.613 14.515 -46.007 1.00 87.19 82 SER A C 1
ATOM 650 O O . SER A 1 82 ? 9.013 14.714 -44.865 1.00 87.19 82 SER A O 1
ATOM 652 N N . ILE A 1 83 ? 8.437 13.282 -46.502 1.00 86.44 83 ILE A N 1
ATOM 653 C CA . ILE A 1 83 ? 8.651 12.056 -45.712 1.00 86.44 83 ILE A CA 1
ATOM 654 C C . ILE A 1 83 ? 10.106 11.965 -45.247 1.00 86.44 83 ILE A C 1
ATOM 656 O O . ILE A 1 83 ? 10.373 11.597 -44.106 1.00 86.44 83 ILE A O 1
ATOM 660 N N . LYS A 1 84 ? 11.067 12.339 -46.104 1.00 84.62 84 LYS A N 1
ATOM 661 C CA . LYS A 1 84 ? 12.484 12.390 -45.717 1.00 84.62 84 LYS A CA 1
ATOM 662 C C . LYS A 1 84 ? 12.709 13.364 -44.558 1.00 84.62 84 LYS A C 1
ATOM 664 O O . LYS A 1 84 ? 13.406 13.016 -43.609 1.00 84.62 84 LYS A O 1
ATOM 669 N N . GLN A 1 85 ? 12.162 14.575 -44.648 1.00 88.88 85 GLN A N 1
ATOM 670 C CA . GLN A 1 85 ? 12.349 15.593 -43.617 1.00 88.88 85 GLN A CA 1
ATOM 671 C C . GLN A 1 85 ? 11.712 15.173 -42.289 1.00 88.88 85 GLN A C 1
ATOM 673 O O . GLN A 1 85 ? 12.339 15.316 -41.243 1.00 88.88 85 GLN A O 1
ATOM 678 N N . GLU A 1 86 ? 10.507 14.609 -42.335 1.00 89.50 86 GLU A N 1
ATOM 679 C CA . GLU A 1 86 ? 9.816 14.069 -41.164 1.00 89.50 86 GLU A CA 1
ATOM 680 C C . GLU A 1 86 ? 10.598 12.917 -40.521 1.00 89.50 86 GLU A C 1
ATOM 682 O O . GLU A 1 86 ? 10.832 12.931 -39.315 1.00 89.50 86 GLU A O 1
ATOM 687 N N . ALA A 1 87 ? 11.094 11.969 -41.322 1.00 86.25 87 ALA A N 1
ATOM 688 C CA . ALA A 1 87 ? 11.918 10.869 -40.832 1.00 86.25 87 ALA A CA 1
ATOM 689 C C . ALA A 1 87 ? 13.204 11.369 -40.155 1.00 86.25 87 ALA A C 1
ATOM 691 O O . ALA A 1 87 ? 13.572 10.866 -39.098 1.00 86.25 87 ALA A O 1
ATOM 692 N N . ILE A 1 88 ? 13.870 12.381 -40.723 1.00 87.81 88 ILE A N 1
ATOM 693 C CA . ILE A 1 88 ? 15.049 13.007 -40.104 1.00 87.81 88 ILE A CA 1
ATOM 694 C C . ILE A 1 88 ? 14.684 13.616 -38.747 1.00 87.81 88 ILE A C 1
ATOM 696 O O . ILE A 1 88 ? 15.413 13.415 -37.777 1.00 87.81 88 ILE A O 1
ATOM 700 N N . THR A 1 89 ? 13.564 14.335 -38.661 1.00 93.88 89 THR A N 1
ATOM 701 C CA . THR A 1 89 ? 13.088 14.916 -37.400 1.00 93.88 89 THR A CA 1
ATOM 702 C C . THR A 1 89 ? 12.825 13.829 -36.356 1.00 93.88 89 THR A C 1
ATOM 704 O O . THR A 1 89 ? 13.410 13.878 -35.277 1.00 93.88 89 THR A O 1
ATOM 707 N N . LEU A 1 90 ? 12.047 12.797 -36.699 1.00 92.06 90 LEU A N 1
ATOM 708 C CA . LEU A 1 90 ? 11.716 11.695 -35.790 1.00 92.06 90 LEU A CA 1
ATOM 709 C C . LEU A 1 90 ? 12.954 10.915 -35.331 1.00 92.06 90 LEU A C 1
ATOM 711 O O . LEU A 1 90 ? 13.060 10.573 -34.157 1.00 92.06 90 LEU A O 1
ATOM 715 N N . LEU A 1 91 ? 13.909 10.650 -36.227 1.00 89.12 91 LEU A N 1
ATOM 716 C CA . LEU A 1 91 ? 15.157 9.966 -35.877 1.00 89.12 91 LEU A CA 1
ATOM 717 C C . LEU A 1 91 ? 16.029 10.813 -34.945 1.00 89.12 91 LEU A C 1
ATOM 719 O O . LEU A 1 91 ? 16.629 10.278 -34.012 1.00 89.12 91 LEU A O 1
ATOM 723 N N . ASN A 1 92 ? 16.084 12.129 -35.165 1.00 93.31 92 ASN A N 1
ATOM 724 C CA . ASN A 1 92 ? 16.798 13.042 -34.277 1.00 93.31 92 ASN A CA 1
ATOM 725 C C . ASN A 1 92 ? 16.147 13.104 -32.893 1.00 93.31 92 ASN A C 1
ATOM 727 O O . ASN A 1 92 ? 16.855 13.097 -31.887 1.00 93.31 92 ASN A O 1
ATOM 731 N N . ASP A 1 93 ? 14.819 13.141 -32.828 1.00 94.62 93 ASP A N 1
ATOM 732 C CA . ASP A 1 93 ? 14.095 13.168 -31.560 1.00 94.62 93 ASP A CA 1
ATOM 733 C C . ASP A 1 93 ? 14.214 11.835 -30.817 1.00 94.62 93 ASP A C 1
ATOM 735 O O . ASP A 1 93 ? 14.517 11.830 -29.625 1.00 94.62 93 ASP A O 1
ATOM 739 N N . LEU A 1 94 ? 14.124 10.705 -31.525 1.00 91.56 94 LEU A N 1
ATOM 740 C CA . LEU A 1 94 ? 14.405 9.385 -30.962 1.00 91.56 94 LEU A CA 1
ATOM 741 C C . LEU A 1 94 ? 15.827 9.310 -30.395 1.00 91.56 94 LEU A C 1
ATOM 743 O O . LEU A 1 94 ? 16.013 8.836 -29.277 1.00 91.56 94 LEU A O 1
ATOM 747 N N . SER A 1 95 ? 16.825 9.804 -31.133 1.00 92.62 95 SER A N 1
ATOM 748 C CA . SER A 1 95 ? 18.218 9.841 -30.677 1.00 92.62 95 SER A CA 1
ATOM 749 C C . SER A 1 95 ? 18.363 10.638 -29.376 1.00 92.62 95 SER A C 1
ATOM 751 O O . SER A 1 95 ? 18.921 10.132 -28.404 1.00 92.62 95 SER A O 1
ATOM 753 N N . LYS A 1 96 ? 17.763 11.836 -29.301 1.00 95.25 96 LYS A N 1
ATOM 754 C CA . LYS A 1 96 ? 17.741 12.650 -28.071 1.00 95.25 96 LYS A CA 1
ATOM 755 C C . LYS A 1 96 ? 17.069 11.916 -26.909 1.00 95.25 96 LYS A C 1
ATOM 757 O O . LYS A 1 96 ? 17.608 11.909 -25.804 1.00 95.25 96 LYS A O 1
ATOM 762 N N . CYS A 1 97 ? 15.913 11.293 -27.145 1.00 94.12 97 CYS A N 1
ATOM 763 C CA . CYS A 1 97 ? 15.197 10.521 -26.131 1.00 94.12 97 CYS A CA 1
ATOM 764 C C . CYS A 1 97 ? 16.029 9.338 -25.627 1.00 94.12 97 CYS A C 1
ATOM 766 O O . CYS A 1 97 ? 16.077 9.104 -24.422 1.00 94.12 97 CYS A O 1
ATOM 768 N N . LEU A 1 98 ? 16.719 8.623 -26.519 1.00 90.81 98 LEU A N 1
ATOM 769 C CA . LEU A 1 98 ? 17.599 7.515 -26.153 1.00 90.81 98 LEU A CA 1
ATOM 770 C C . LEU A 1 98 ? 18.785 7.990 -25.312 1.00 90.81 98 LEU A C 1
ATOM 772 O O . LEU A 1 98 ? 19.080 7.368 -24.293 1.00 90.81 98 LEU A O 1
ATOM 776 N N . THR A 1 99 ? 19.427 9.104 -25.675 1.00 94.19 99 THR A N 1
ATOM 777 C CA . THR A 1 99 ? 20.506 9.693 -24.866 1.00 94.19 99 THR A CA 1
ATOM 778 C C . THR A 1 99 ? 20.009 10.066 -23.471 1.00 94.19 99 THR A C 1
ATOM 780 O O . THR A 1 99 ? 20.589 9.630 -22.479 1.00 94.19 99 THR A O 1
ATOM 783 N N . ALA A 1 100 ? 18.886 10.784 -23.376 1.00 92.94 100 ALA A N 1
ATOM 784 C CA . ALA A 1 100 ? 18.300 11.160 -22.091 1.00 92.94 100 ALA A CA 1
ATOM 785 C C . ALA A 1 100 ? 17.907 9.935 -21.246 1.00 92.94 100 ALA A C 1
ATOM 787 O O . ALA A 1 100 ? 18.138 9.908 -20.037 1.00 92.94 100 ALA A O 1
ATOM 788 N N . HIS A 1 101 ? 17.348 8.901 -21.878 1.00 86.44 101 HIS A N 1
ATOM 789 C CA . HIS A 1 101 ? 16.991 7.650 -21.218 1.00 86.44 101 HIS A CA 1
ATOM 790 C C . HIS A 1 101 ? 18.224 6.928 -20.660 1.00 86.44 101 HIS A C 1
ATOM 792 O O . HIS A 1 101 ? 18.189 6.452 -19.524 1.00 86.44 101 HIS A O 1
ATOM 798 N N . VAL A 1 102 ? 19.321 6.860 -21.421 1.00 87.38 102 VAL A N 1
ATOM 799 C CA . VAL A 1 102 ? 20.591 6.277 -20.958 1.00 87.38 102 VAL A CA 1
ATOM 800 C C . VAL A 1 102 ? 21.132 7.052 -19.756 1.00 87.38 102 VAL A C 1
ATOM 802 O O . VAL A 1 102 ? 21.468 6.435 -18.745 1.00 87.38 102 VAL A O 1
ATOM 805 N N . ASP A 1 103 ? 21.143 8.383 -19.813 1.00 90.50 103 ASP A N 1
ATOM 806 C CA . ASP A 1 103 ? 21.628 9.226 -18.716 1.00 90.50 103 ASP A CA 1
ATOM 807 C C . ASP A 1 103 ? 20.799 9.051 -17.438 1.00 90.50 103 ASP A C 1
ATOM 809 O O . ASP A 1 103 ? 21.353 8.878 -16.349 1.00 90.50 103 ASP A O 1
ATOM 813 N N . LEU A 1 104 ? 19.468 9.061 -17.553 1.00 87.62 104 LEU A N 1
ATOM 814 C CA . LEU A 1 104 ? 18.561 8.843 -16.422 1.00 87.62 104 LEU A CA 1
ATOM 815 C C . LEU A 1 104 ? 18.701 7.434 -15.850 1.00 87.62 104 LEU A C 1
ATOM 817 O O . LEU A 1 104 ? 18.766 7.270 -14.633 1.00 87.62 104 LEU A O 1
ATOM 821 N N . THR A 1 105 ? 18.818 6.428 -16.715 1.00 84.12 105 THR A N 1
ATOM 822 C CA . THR A 1 105 ? 19.048 5.042 -16.299 1.00 84.12 105 THR A CA 1
ATOM 823 C C . THR A 1 105 ? 20.365 4.914 -15.535 1.00 84.12 105 THR A C 1
ATOM 825 O O . THR A 1 105 ? 20.408 4.244 -14.509 1.00 84.12 105 THR A O 1
ATOM 828 N N . ASN A 1 106 ? 21.435 5.578 -15.981 1.00 86.19 106 ASN A N 1
ATOM 829 C CA . ASN A 1 106 ? 22.729 5.568 -15.295 1.00 86.19 106 ASN A CA 1
ATOM 830 C C . ASN A 1 106 ? 22.668 6.264 -13.928 1.00 86.19 106 ASN A C 1
ATOM 832 O O . ASN A 1 106 ? 23.239 5.764 -12.961 1.00 86.19 106 ASN A O 1
ATOM 836 N N . LYS A 1 107 ? 21.928 7.372 -13.812 1.00 88.50 107 LYS A N 1
ATOM 837 C CA . LYS A 1 107 ? 21.681 8.026 -12.517 1.00 88.50 107 LYS A CA 1
ATOM 838 C C . LYS A 1 107 ? 20.879 7.132 -11.572 1.00 88.50 107 LYS A C 1
ATOM 840 O O . LYS A 1 107 ? 21.255 6.989 -10.415 1.00 88.50 107 LYS A O 1
ATOM 845 N N . ALA A 1 108 ? 19.808 6.506 -12.061 1.00 84.38 108 ALA A N 1
ATOM 846 C CA . ALA A 1 108 ? 18.993 5.582 -11.273 1.00 84.38 108 ALA A CA 1
ATOM 847 C C . ALA A 1 108 ? 19.810 4.368 -10.805 1.00 84.38 108 ALA A C 1
ATOM 849 O O . ALA A 1 108 ? 19.748 4.002 -9.635 1.00 84.38 108 ALA A O 1
ATOM 850 N N . LYS A 1 109 ? 20.639 3.805 -11.695 1.00 85.12 109 LYS A N 1
ATOM 851 C CA . LYS A 1 109 ? 21.604 2.745 -11.372 1.00 85.12 109 LYS A CA 1
ATOM 852 C C . LYS A 1 109 ? 22.510 3.138 -10.208 1.00 85.12 109 LYS A C 1
ATOM 854 O O . LYS A 1 109 ? 22.625 2.357 -9.273 1.00 85.12 109 LYS A O 1
ATOM 859 N N . ALA A 1 110 ? 23.082 4.343 -10.252 1.00 86.75 110 ALA A N 1
ATOM 860 C CA . ALA A 1 110 ? 23.970 4.851 -9.209 1.00 86.75 110 ALA A CA 1
ATOM 861 C C . ALA A 1 110 ? 23.268 5.096 -7.870 1.00 86.75 110 ALA A C 1
ATOM 863 O O . ALA A 1 110 ? 23.807 4.783 -6.811 1.00 86.75 110 ALA A O 1
ATOM 864 N N . LEU A 1 111 ? 22.043 5.622 -7.906 1.00 85.69 111 LEU A N 1
ATOM 865 C CA . LEU A 1 111 ? 21.247 5.845 -6.699 1.00 85.69 111 LEU A CA 1
ATOM 866 C C . LEU A 1 111 ? 20.864 4.528 -6.014 1.00 85.69 111 LEU A C 1
ATOM 868 O O . LEU A 1 111 ? 20.931 4.431 -4.792 1.00 85.69 111 LEU A O 1
ATOM 872 N N . LEU A 1 112 ? 20.489 3.519 -6.801 1.00 82.06 112 LEU A N 1
ATOM 873 C CA . LEU A 1 112 ? 20.055 2.212 -6.304 1.00 82.06 112 LEU A CA 1
ATOM 874 C C . LEU A 1 112 ? 21.209 1.220 -6.102 1.00 82.06 112 LEU A C 1
ATOM 876 O O . LEU A 1 112 ? 20.985 0.142 -5.558 1.00 82.06 112 LEU A O 1
ATOM 880 N N . LYS A 1 113 ? 22.431 1.576 -6.519 1.00 86.06 113 LYS A N 1
ATOM 881 C CA . LYS A 1 113 ? 23.632 0.728 -6.466 1.00 86.06 113 LYS A CA 1
ATOM 882 C C . LYS A 1 113 ? 23.461 -0.602 -7.219 1.00 86.06 113 LYS A C 1
ATOM 884 O O . LYS A 1 113 ? 23.790 -1.669 -6.706 1.00 86.06 113 LYS A O 1
ATOM 889 N N . VAL A 1 114 ? 22.887 -0.543 -8.425 1.00 83.25 114 VAL A N 1
ATOM 890 C CA . VAL A 1 114 ? 22.578 -1.712 -9.283 1.00 83.25 114 VAL A CA 1
ATOM 891 C C . VAL A 1 114 ? 23.351 -1.717 -10.609 1.00 83.25 114 VAL A C 1
ATOM 893 O O . VAL A 1 114 ? 22.966 -2.394 -11.565 1.00 83.25 114 VAL A O 1
ATOM 896 N N . GLU A 1 115 ? 24.444 -0.959 -10.707 1.00 79.50 115 GLU A N 1
ATOM 897 C CA . GLU A 1 115 ? 25.228 -0.753 -11.932 1.00 79.50 115 GLU A CA 1
ATOM 898 C C . GLU A 1 115 ? 25.666 -2.070 -12.578 1.00 79.50 115 GLU A C 1
ATOM 900 O O . GLU A 1 115 ? 25.544 -2.226 -13.794 1.00 79.50 115 GLU A O 1
ATOM 905 N N . ALA A 1 116 ? 26.137 -3.022 -11.767 1.00 76.19 116 ALA A N 1
ATOM 906 C CA . ALA A 1 116 ? 26.640 -4.316 -12.225 1.00 76.19 116 ALA A CA 1
ATOM 907 C C . ALA A 1 116 ? 25.530 -5.334 -12.555 1.00 76.19 116 ALA A C 1
ATOM 909 O O . ALA A 1 116 ? 25.807 -6.369 -13.159 1.00 76.19 116 ALA A O 1
ATOM 910 N N . LEU A 1 117 ? 24.279 -5.054 -12.174 1.00 77.44 117 LEU A N 1
ATOM 911 C CA . LEU A 1 117 ? 23.189 -6.032 -12.212 1.00 77.44 117 LEU A CA 1
ATOM 912 C C . LEU A 1 117 ? 22.338 -5.924 -13.482 1.00 77.44 117 LEU A C 1
ATOM 914 O O . LEU A 1 117 ? 21.816 -6.926 -13.964 1.00 77.44 117 LEU A O 1
ATOM 918 N N . LEU A 1 118 ? 22.217 -4.733 -14.071 1.00 79.81 118 LEU A N 1
ATOM 919 C CA . LEU A 1 118 ? 21.320 -4.461 -15.203 1.00 79.81 118 LEU A CA 1
ATOM 920 C C . LEU A 1 118 ? 21.961 -4.768 -16.564 1.00 79.81 118 LEU A C 1
ATOM 922 O O . LEU A 1 118 ? 22.241 -3.866 -17.353 1.00 79.81 118 LEU A O 1
ATOM 926 N N . ASN A 1 119 ? 22.196 -6.051 -16.828 1.00 80.81 119 ASN A N 1
ATOM 927 C CA . ASN A 1 119 ? 22.789 -6.567 -18.068 1.00 80.81 119 ASN A CA 1
ATOM 928 C C . ASN A 1 119 ? 21.781 -7.267 -19.003 1.00 80.81 119 ASN A C 1
ATOM 930 O O . ASN A 1 119 ? 22.132 -7.594 -20.136 1.00 80.81 119 ASN A O 1
ATOM 934 N N . THR A 1 120 ? 20.537 -7.483 -18.564 1.00 85.56 120 THR A N 1
ATOM 935 C CA . THR A 1 120 ? 19.466 -8.092 -19.369 1.00 85.56 120 THR A CA 1
ATOM 936 C C . THR A 1 120 ? 18.279 -7.146 -19.544 1.00 85.56 120 THR A C 1
ATOM 938 O O . THR A 1 120 ? 18.012 -6.283 -18.703 1.00 85.56 120 THR A O 1
ATOM 941 N N . GLN A 1 121 ? 17.523 -7.332 -20.632 1.00 84.50 121 GLN A N 1
ATOM 942 C CA . GLN A 1 121 ? 16.280 -6.591 -20.877 1.00 84.50 121 GLN A CA 1
ATOM 943 C C . GLN A 1 121 ? 15.256 -6.802 -19.751 1.00 84.50 121 GLN A C 1
ATOM 945 O O . GLN A 1 121 ? 14.592 -5.852 -19.348 1.00 84.50 121 GLN A O 1
ATOM 950 N N . GLU A 1 122 ? 15.160 -8.022 -19.215 1.00 88.00 122 GLU A N 1
ATOM 951 C CA . GLU A 1 122 ? 14.262 -8.355 -18.102 1.00 88.00 122 GLU A CA 1
ATOM 952 C C . GLU A 1 122 ? 14.573 -7.517 -16.857 1.00 88.00 122 GLU A C 1
ATOM 954 O O . GLU A 1 122 ? 13.673 -6.922 -16.269 1.00 88.00 122 GLU A O 1
ATOM 959 N N . ARG A 1 123 ? 15.852 -7.373 -16.497 1.00 87.75 123 ARG A N 1
ATOM 960 C CA . ARG A 1 123 ? 16.261 -6.558 -15.345 1.00 87.75 123 ARG A CA 1
ATOM 961 C C . ARG A 1 123 ? 16.064 -5.066 -15.575 1.00 87.75 123 ARG A C 1
ATOM 963 O O . ARG A 1 123 ? 15.683 -4.349 -14.655 1.00 87.75 123 ARG A O 1
ATOM 970 N N . HIS A 1 124 ? 16.279 -4.593 -16.801 1.00 85.88 124 HIS A N 1
ATOM 971 C CA . HIS A 1 124 ? 15.928 -3.223 -17.176 1.00 85.88 124 HIS A CA 1
ATOM 972 C C . HIS A 1 124 ? 14.423 -2.959 -17.034 1.00 85.88 124 HIS A C 1
ATOM 974 O O . HIS A 1 124 ? 14.031 -1.901 -16.542 1.00 85.88 124 HIS A O 1
ATOM 980 N N . HIS A 1 125 ? 13.587 -3.925 -17.417 1.00 89.19 125 HIS A N 1
ATOM 981 C CA . HIS A 1 125 ? 12.144 -3.836 -17.231 1.00 89.19 125 HIS A CA 1
ATOM 982 C C . HIS A 1 125 ? 11.758 -3.856 -15.745 1.00 89.19 125 HIS A C 1
ATOM 984 O O . HIS A 1 125 ? 10.963 -3.023 -15.320 1.00 89.19 125 HIS A O 1
ATOM 990 N N . ALA A 1 126 ? 12.379 -4.724 -14.941 1.00 90.50 126 ALA A N 1
ATOM 991 C CA . ALA A 1 126 ? 12.171 -4.761 -13.494 1.00 90.50 126 ALA A CA 1
ATOM 992 C C . ALA A 1 126 ? 12.557 -3.432 -12.818 1.00 90.50 126 ALA A C 1
ATOM 994 O O . ALA A 1 126 ? 11.797 -2.924 -11.998 1.00 90.50 126 ALA A O 1
ATOM 995 N N . LEU A 1 127 ? 13.681 -2.809 -13.205 1.00 88.44 127 LEU A N 1
ATOM 996 C CA . LEU A 1 127 ? 14.053 -1.476 -12.713 1.00 88.44 127 LEU A CA 1
ATOM 997 C C . LEU A 1 127 ? 12.970 -0.436 -13.037 1.00 88.44 127 LEU A C 1
ATOM 999 O O . LEU A 1 127 ? 12.607 0.366 -12.178 1.00 88.44 127 LEU A O 1
ATOM 1003 N N . HIS A 1 128 ? 12.464 -0.439 -14.272 1.00 88.00 128 HIS A N 1
ATOM 1004 C CA . HIS A 1 128 ? 11.403 0.478 -14.676 1.00 88.00 128 HIS A CA 1
ATOM 1005 C C . HIS A 1 128 ? 10.139 0.283 -13.831 1.00 88.00 128 HIS A C 1
ATOM 1007 O O . HIS A 1 128 ? 9.597 1.258 -13.318 1.00 88.00 128 HIS A O 1
ATOM 1013 N N . GLN A 1 129 ? 9.722 -0.966 -13.620 1.00 90.75 129 GLN A N 1
ATOM 1014 C CA . GLN A 1 129 ? 8.572 -1.300 -12.779 1.00 90.75 129 GLN A CA 1
ATOM 1015 C C . GLN A 1 129 ? 8.766 -0.854 -11.323 1.00 90.75 129 GLN A C 1
ATOM 1017 O O . GLN A 1 129 ? 7.852 -0.278 -10.743 1.00 90.75 129 GLN A O 1
ATOM 1022 N N . VAL A 1 130 ? 9.955 -1.048 -10.737 1.00 89.88 130 VAL A N 1
ATOM 1023 C CA . VAL A 1 130 ? 10.270 -0.541 -9.387 1.00 89.88 130 VAL A CA 1
ATOM 1024 C C . VAL A 1 130 ? 10.127 0.981 -9.327 1.00 89.88 130 VAL A C 1
ATOM 1026 O O . VAL A 1 130 ? 9.500 1.499 -8.406 1.00 89.88 130 VAL A O 1
ATOM 1029 N N . ALA A 1 131 ? 10.668 1.703 -10.313 1.00 87.81 131 ALA A N 1
ATOM 1030 C CA . ALA A 1 131 ? 10.561 3.159 -10.365 1.00 87.81 131 ALA A CA 1
ATOM 1031 C C . ALA A 1 131 ? 9.102 3.630 -10.487 1.00 87.81 131 ALA A C 1
ATOM 1033 O O . ALA A 1 131 ? 8.708 4.563 -9.791 1.00 87.81 131 ALA A O 1
ATOM 1034 N N . GLN A 1 132 ? 8.292 2.968 -11.319 1.00 90.00 132 GLN A N 1
ATOM 1035 C CA . GLN A 1 132 ? 6.861 3.263 -11.440 1.00 90.00 132 GLN A CA 1
ATOM 1036 C C . GLN A 1 132 ? 6.121 3.027 -10.122 1.00 90.00 132 GLN A C 1
ATOM 1038 O O . GLN A 1 132 ? 5.439 3.929 -9.645 1.00 90.00 132 GLN A O 1
ATOM 1043 N N . LEU A 1 133 ? 6.322 1.865 -9.490 1.00 90.50 133 LEU A N 1
ATOM 1044 C CA . LEU A 1 133 ? 5.683 1.534 -8.215 1.00 90.50 133 LEU A CA 1
ATOM 1045 C C . LEU A 1 133 ? 6.004 2.575 -7.140 1.00 90.50 133 LEU A C 1
ATOM 1047 O O . LEU A 1 133 ? 5.095 3.008 -6.439 1.00 90.50 133 LEU A O 1
ATOM 1051 N N . LEU A 1 134 ? 7.264 3.014 -7.047 1.00 87.88 134 LEU A N 1
ATOM 1052 C CA . LEU A 1 134 ? 7.690 4.064 -6.115 1.00 87.88 134 LEU A CA 1
ATOM 1053 C C . LEU A 1 134 ? 7.040 5.420 -6.411 1.00 87.88 134 LEU A C 1
ATOM 1055 O O . LEU A 1 134 ? 6.661 6.120 -5.480 1.00 87.88 134 LEU A O 1
ATOM 1059 N N . MET A 1 135 ? 6.906 5.793 -7.686 1.00 89.62 135 MET A N 1
ATOM 1060 C CA . MET A 1 135 ? 6.288 7.061 -8.092 1.00 89.62 135 MET A CA 1
ATOM 1061 C C . MET A 1 135 ? 4.771 7.097 -7.876 1.00 89.62 135 MET A C 1
ATOM 1063 O O . MET A 1 135 ? 4.202 8.175 -7.725 1.00 89.62 135 MET A O 1
ATOM 1067 N N . GLU A 1 136 ? 4.114 5.940 -7.896 1.00 91.62 136 GLU A N 1
ATOM 1068 C CA . GLU A 1 136 ? 2.664 5.816 -7.723 1.00 91.62 136 GLU A CA 1
ATOM 1069 C C . GLU A 1 136 ? 2.230 5.785 -6.252 1.00 91.62 136 GLU A C 1
ATOM 1071 O O . GLU A 1 136 ? 1.046 5.982 -5.960 1.00 91.62 136 GLU A O 1
ATOM 1076 N N . GLN A 1 137 ? 3.156 5.542 -5.317 1.00 90.06 137 GLN A N 1
ATOM 1077 C CA . GLN A 1 137 ? 2.814 5.493 -3.899 1.00 90.06 137 GLN A CA 1
ATOM 1078 C C . GLN A 1 137 ? 2.738 6.899 -3.284 1.00 90.06 137 GLN A C 1
ATOM 1080 O O . GLN A 1 137 ? 3.577 7.753 -3.574 1.00 90.06 137 GLN A O 1
ATOM 1085 N N . PRO A 1 138 ? 1.769 7.149 -2.386 1.00 92.19 138 PRO A N 1
ATOM 1086 C CA . PRO A 1 138 ? 1.823 8.306 -1.498 1.00 92.19 138 PRO A CA 1
ATOM 1087 C C . PRO A 1 138 ? 2.956 8.149 -0.474 1.00 92.19 138 PRO A C 1
ATOM 1089 O O . PRO A 1 138 ? 3.515 7.064 -0.322 1.00 92.19 138 PRO A O 1
ATOM 1092 N N . ASP A 1 139 ? 3.248 9.210 0.277 1.00 92.69 139 ASP A N 1
ATOM 1093 C CA . ASP A 1 139 ? 4.252 9.160 1.341 1.00 92.69 139 ASP A CA 1
ATOM 1094 C C . ASP A 1 139 ? 3.956 8.046 2.360 1.00 92.69 139 ASP A C 1
ATOM 1096 O O . ASP A 1 139 ? 2.845 7.919 2.887 1.00 92.69 139 ASP A O 1
ATOM 1100 N N . PHE A 1 140 ? 4.990 7.270 2.678 1.00 95.06 140 PHE A N 1
ATOM 1101 C CA . PHE A 1 140 ? 4.967 6.218 3.687 1.00 95.06 140 PHE A CA 1
ATOM 1102 C C . PHE A 1 140 ? 6.259 6.260 4.519 1.00 95.06 140 PHE A C 1
ATOM 1104 O O . PHE A 1 140 ? 7.289 6.758 4.055 1.00 95.06 140 PHE A O 1
ATOM 1111 N N . PRO A 1 141 ? 6.241 5.780 5.771 1.00 96.00 141 PRO A N 1
ATOM 1112 C CA . PRO A 1 141 ? 7.430 5.791 6.604 1.00 96.00 141 PRO A CA 1
ATOM 1113 C C . PRO A 1 141 ? 8.432 4.728 6.158 1.00 96.00 141 PRO A C 1
ATOM 1115 O O . PRO A 1 141 ? 8.061 3.610 5.806 1.00 96.00 141 PRO A O 1
ATOM 1118 N N . VAL A 1 142 ? 9.719 5.067 6.251 1.00 94.81 142 VAL A N 1
ATOM 1119 C CA . VAL A 1 142 ? 10.841 4.175 5.909 1.00 94.81 142 VAL A CA 1
ATOM 1120 C C . VAL A 1 142 ? 10.791 2.847 6.671 1.00 94.81 142 VAL A C 1
ATOM 1122 O O . VAL A 1 142 ? 11.177 1.822 6.122 1.00 94.81 142 VAL A O 1
ATOM 1125 N N . SER A 1 143 ? 10.228 2.823 7.881 1.00 96.31 143 SER A N 1
ATOM 1126 C CA . SER A 1 143 ? 10.011 1.594 8.655 1.00 96.31 143 SER A CA 1
ATOM 1127 C C . SER A 1 143 ? 9.190 0.536 7.909 1.00 96.31 143 SER A C 1
ATOM 1129 O O . SER A 1 143 ? 9.394 -0.651 8.141 1.00 96.31 143 SER A O 1
ATOM 1131 N N . MET A 1 144 ? 8.313 0.927 6.973 1.00 96.44 144 MET A N 1
ATOM 1132 C CA . MET A 1 144 ? 7.606 -0.023 6.102 1.00 96.44 144 MET A CA 1
ATOM 1133 C C . MET A 1 144 ? 8.537 -0.718 5.098 1.00 96.44 144 MET A C 1
ATOM 1135 O O . MET A 1 144 ? 8.209 -1.801 4.639 1.00 96.44 144 MET A O 1
ATOM 1139 N N . LEU A 1 145 ? 9.691 -0.132 4.763 1.00 93.56 145 LEU A N 1
ATOM 1140 C CA . LEU A 1 145 ? 10.711 -0.761 3.916 1.00 93.56 145 LEU A CA 1
ATOM 1141 C C . LEU A 1 145 ? 11.713 -1.600 4.717 1.00 93.56 145 LEU A C 1
ATOM 1143 O O . LEU A 1 145 ? 12.199 -2.610 4.223 1.00 93.56 145 LEU A O 1
ATOM 1147 N N . GLU A 1 146 ? 12.014 -1.191 5.948 1.00 92.19 146 GLU A N 1
ATOM 1148 C CA . GLU A 1 146 ? 13.048 -1.795 6.806 1.00 92.19 146 GLU A CA 1
ATOM 1149 C C . GLU A 1 146 ? 12.519 -2.932 7.695 1.00 92.19 146 GLU A C 1
ATOM 1151 O O . GLU A 1 146 ? 13.142 -3.315 8.682 1.00 92.19 146 GLU A O 1
ATOM 1156 N N . THR A 1 147 ? 11.339 -3.458 7.381 1.00 90.25 147 THR A N 1
ATOM 1157 C CA . THR A 1 147 ? 10.673 -4.452 8.218 1.00 90.25 147 THR A CA 1
ATOM 1158 C C . THR A 1 147 ? 11.274 -5.853 8.044 1.00 90.25 147 THR A C 1
ATOM 1160 O O . THR A 1 147 ? 11.353 -6.379 6.931 1.00 90.25 147 THR A O 1
ATOM 1163 N N . ASP A 1 148 ? 11.610 -6.500 9.164 1.00 87.88 148 ASP A N 1
ATOM 1164 C CA . ASP A 1 148 ? 11.984 -7.917 9.202 1.00 87.88 148 ASP A CA 1
ATOM 1165 C C . ASP A 1 148 ? 10.829 -8.817 8.735 1.00 87.88 148 ASP A C 1
ATOM 1167 O O . ASP A 1 148 ? 9.653 -8.524 8.965 1.00 87.88 148 ASP A O 1
ATOM 1171 N N . ALA A 1 149 ? 11.158 -9.945 8.096 1.00 91.81 149 ALA A N 1
ATOM 1172 C CA . ALA A 1 149 ? 10.164 -10.851 7.508 1.00 91.81 149 ALA A CA 1
ATOM 1173 C C . ALA A 1 149 ? 9.140 -10.100 6.623 1.00 91.81 149 ALA A C 1
ATOM 1175 O O . ALA A 1 149 ? 7.933 -10.302 6.742 1.00 91.81 149 ALA A O 1
ATOM 1176 N N . PHE A 1 150 ? 9.646 -9.227 5.744 1.00 93.81 150 PHE A N 1
ATOM 1177 C CA . PHE A 1 150 ? 8.911 -8.258 4.923 1.00 93.81 150 PHE A CA 1
ATOM 1178 C C . PHE A 1 150 ? 7.519 -8.717 4.449 1.00 93.81 150 PHE A C 1
ATOM 1180 O O . PHE A 1 150 ? 6.504 -8.132 4.831 1.00 93.81 150 PHE A O 1
ATOM 1187 N N . ASP A 1 151 ? 7.452 -9.802 3.669 1.00 93.88 151 ASP A N 1
ATOM 1188 C CA . ASP A 1 151 ? 6.195 -10.320 3.114 1.00 93.88 151 ASP A CA 1
ATOM 1189 C C . ASP A 1 151 ? 5.198 -10.736 4.214 1.00 93.88 151 ASP A C 1
ATOM 1191 O O . ASP A 1 151 ? 3.998 -10.482 4.095 1.00 93.88 151 ASP A O 1
ATOM 1195 N N . GLN A 1 152 ? 5.679 -11.345 5.304 1.00 96.19 152 GLN A N 1
ATOM 1196 C CA . GLN A 1 152 ? 4.840 -11.758 6.432 1.00 96.19 152 GLN A CA 1
ATOM 1197 C C . GLN A 1 152 ? 4.296 -10.545 7.188 1.00 96.19 152 GLN A C 1
ATOM 1199 O O . GLN A 1 152 ? 3.106 -10.501 7.498 1.00 96.19 152 GLN A O 1
ATOM 1204 N N . SER A 1 153 ? 5.144 -9.561 7.469 1.00 96.75 153 SER A N 1
ATOM 1205 C CA . SER A 1 153 ? 4.759 -8.362 8.213 1.00 96.75 153 SER A CA 1
ATOM 1206 C C . SER A 1 153 ? 3.738 -7.519 7.444 1.00 96.75 153 SER A C 1
ATOM 1208 O O . SER A 1 153 ? 2.739 -7.076 8.014 1.00 96.75 153 SER A O 1
ATOM 1210 N N . HIS A 1 154 ? 3.904 -7.376 6.126 1.00 97.62 154 HIS A N 1
ATOM 1211 C CA . HIS A 1 154 ? 2.897 -6.735 5.278 1.00 97.62 154 HIS A CA 1
ATOM 1212 C C . HIS A 1 154 ? 1.604 -7.552 5.171 1.00 97.62 154 HIS A C 1
ATOM 1214 O O . HIS A 1 154 ? 0.521 -6.971 5.214 1.00 97.62 154 HIS A O 1
ATOM 1220 N N . ALA A 1 155 ? 1.675 -8.885 5.110 1.00 97.06 155 ALA A N 1
ATOM 1221 C CA . ALA A 1 155 ? 0.479 -9.728 5.161 1.00 97.06 155 ALA A CA 1
ATOM 1222 C C . ALA A 1 155 ? -0.282 -9.576 6.492 1.00 97.06 155 ALA A C 1
ATOM 1224 O O . ALA A 1 155 ? -1.513 -9.525 6.498 1.00 97.06 155 ALA A O 1
ATOM 1225 N N . GLN A 1 156 ? 0.430 -9.444 7.616 1.00 97.25 156 GLN A N 1
ATOM 1226 C CA . GLN A 1 156 ? -0.172 -9.166 8.922 1.00 97.25 156 GLN A CA 1
ATOM 1227 C C . GLN A 1 156 ? -0.828 -7.782 8.971 1.00 97.25 156 GLN A C 1
ATOM 1229 O O . GLN A 1 156 ? -1.939 -7.668 9.487 1.00 97.25 156 GLN A O 1
ATOM 1234 N N . LEU A 1 157 ? -0.198 -6.748 8.401 1.00 98.00 157 LEU A N 1
ATOM 1235 C CA . LEU A 1 157 ? -0.814 -5.424 8.265 1.00 98.00 157 LEU A CA 1
ATOM 1236 C C . LEU A 1 157 ? -2.095 -5.474 7.428 1.00 98.00 157 LEU A C 1
ATOM 1238 O O . LEU A 1 157 ? -3.105 -4.916 7.847 1.00 98.00 157 LEU A O 1
ATOM 1242 N N . ILE A 1 158 ? -2.080 -6.174 6.289 1.00 98.12 158 ILE A N 1
ATOM 1243 C CA . ILE A 1 158 ? -3.267 -6.375 5.445 1.00 98.12 158 ILE A CA 1
ATOM 1244 C C . ILE A 1 158 ? -4.374 -7.064 6.251 1.00 98.12 158 ILE A C 1
ATOM 1246 O O . ILE A 1 158 ? -5.500 -6.570 6.276 1.00 98.12 158 ILE A O 1
ATOM 1250 N N . GLY A 1 159 ? -4.058 -8.141 6.977 1.00 97.44 159 GLY A N 1
ATOM 1251 C CA . GLY A 1 159 ? -5.018 -8.816 7.855 1.00 97.44 159 GLY A CA 1
ATOM 1252 C C . GLY A 1 159 ? -5.593 -7.896 8.938 1.00 97.44 159 GLY A C 1
ATOM 1253 O O . GLY A 1 159 ? -6.799 -7.901 9.182 1.00 97.44 159 GLY A O 1
ATOM 1254 N N . LEU A 1 160 ? -4.758 -7.038 9.530 1.00 98.25 160 LEU A N 1
ATOM 1255 C CA . LEU A 1 160 ? -5.179 -6.061 10.534 1.00 98.25 160 LEU A CA 1
ATOM 1256 C C . LEU A 1 160 ? -6.179 -5.037 9.978 1.00 98.25 160 LEU A C 1
ATOM 1258 O O . LEU A 1 160 ? -7.075 -4.604 10.702 1.00 98.25 160 LEU A O 1
ATOM 1262 N N . THR A 1 161 ? -6.070 -4.672 8.694 1.00 98.44 161 THR A N 1
ATOM 1263 C CA . THR A 1 161 ? -6.976 -3.689 8.076 1.00 98.44 161 THR A CA 1
ATOM 1264 C C . THR A 1 161 ? -8.434 -4.140 8.077 1.00 98.44 161 THR A C 1
ATOM 1266 O O . THR A 1 161 ? -9.321 -3.308 8.259 1.00 98.44 161 THR A O 1
ATOM 1269 N N . ALA A 1 162 ? -8.697 -5.446 7.951 1.00 97.25 162 ALA A N 1
ATOM 1270 C CA . ALA A 1 162 ? -10.051 -5.989 8.015 1.00 97.25 162 ALA A CA 1
ATOM 1271 C C . ALA A 1 162 ? -10.682 -5.775 9.402 1.00 97.25 162 ALA A C 1
ATOM 1273 O O . ALA A 1 162 ? -11.830 -5.334 9.494 1.00 97.25 162 ALA A O 1
ATOM 1274 N N . HIS A 1 163 ? -9.910 -6.014 10.468 1.00 98.38 163 HIS A N 1
ATOM 1275 C CA . HIS A 1 163 ? -10.326 -5.757 11.850 1.00 98.38 163 HIS A CA 1
ATOM 1276 C C . HIS A 1 163 ? -10.552 -4.261 12.099 1.00 98.38 163 HIS A C 1
ATOM 1278 O O . HIS A 1 163 ? -11.583 -3.864 12.639 1.00 98.38 163 HIS A O 1
ATOM 1284 N N . GLY A 1 164 ? -9.634 -3.419 11.622 1.00 98.44 164 GLY A N 1
ATOM 1285 C CA . GLY A 1 164 ? -9.743 -1.962 11.674 1.00 98.44 164 GLY A CA 1
ATOM 1286 C C . GLY A 1 164 ? -11.022 -1.415 11.041 1.00 98.44 164 GLY A C 1
ATOM 1287 O O . GLY A 1 164 ? -11.802 -0.723 11.697 1.00 98.44 164 GLY A O 1
ATOM 1288 N N . LEU A 1 165 ? -11.287 -1.798 9.789 1.00 98.56 165 LEU A N 1
ATOM 1289 C CA . LEU A 1 165 ? -12.502 -1.420 9.063 1.00 98.56 165 LEU A CA 1
ATOM 1290 C C . LEU A 1 165 ? -13.767 -1.910 9.773 1.00 98.56 165 LEU A C 1
ATOM 1292 O O . LEU A 1 165 ? -14.758 -1.181 9.861 1.00 98.56 165 LEU A O 1
ATOM 1296 N N . LYS A 1 166 ? -13.751 -3.144 10.293 1.00 98.50 166 LYS A N 1
ATOM 1297 C CA . LYS A 1 166 ? -14.906 -3.712 10.988 1.00 98.50 166 LYS A CA 1
ATOM 1298 C C . LYS A 1 166 ? -15.175 -3.009 12.315 1.00 98.50 166 LYS A C 1
ATOM 1300 O O . LYS A 1 166 ? -16.338 -2.711 12.602 1.00 98.50 166 LYS A O 1
ATOM 1305 N N . ARG A 1 167 ? -14.129 -2.714 13.093 1.00 98.56 167 ARG A N 1
ATOM 1306 C CA . ARG A 1 167 ? -14.218 -1.905 14.311 1.00 98.56 167 ARG A CA 1
ATOM 1307 C C . ARG A 1 167 ? -14.839 -0.549 14.000 1.00 98.56 167 ARG A C 1
ATOM 1309 O O . ARG A 1 167 ? -15.795 -0.172 14.671 1.00 98.56 167 ARG A O 1
ATOM 1316 N N . ASP A 1 168 ? -14.323 0.158 12.997 1.00 98.56 168 ASP A N 1
ATOM 1317 C CA . ASP A 1 168 ? -14.780 1.506 12.645 1.00 98.56 168 ASP A CA 1
ATOM 1318 C C . ASP A 1 168 ? -16.249 1.510 12.242 1.00 98.56 168 ASP A C 1
ATOM 1320 O O . ASP A 1 168 ? -17.026 2.301 12.768 1.00 98.56 168 ASP A O 1
ATOM 1324 N N . GLN A 1 169 ? -16.660 0.547 11.417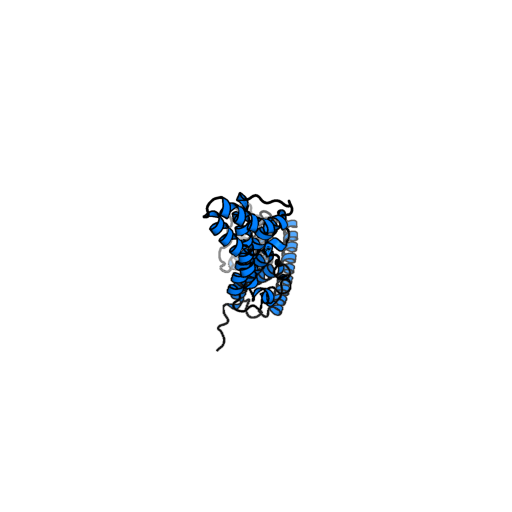 1.00 98.44 169 GLN A N 1
ATOM 1325 C CA . GLN A 1 169 ? -18.062 0.374 11.054 1.00 98.44 169 GLN A CA 1
ATOM 1326 C C . GLN A 1 169 ? -18.953 0.139 12.285 1.00 98.44 169 GLN A C 1
ATOM 1328 O O . GLN A 1 169 ? -19.988 0.786 12.430 1.00 98.44 169 GLN A O 1
ATOM 1333 N N . LEU A 1 170 ? -18.566 -0.775 13.185 1.00 98.62 170 LEU A N 1
ATOM 1334 C CA . LEU A 1 170 ? -19.342 -1.080 14.394 1.00 98.62 170 LEU A CA 1
ATOM 1335 C C . LEU A 1 170 ? -19.403 0.110 15.355 1.00 98.62 170 LEU A C 1
ATOM 1337 O O . LEU A 1 170 ? -20.454 0.376 15.935 1.00 98.62 170 LEU A O 1
ATOM 1341 N N . ARG A 1 171 ? -18.288 0.827 15.518 1.00 98.62 171 ARG A N 1
ATOM 1342 C CA . ARG A 1 171 ? -18.216 2.064 16.293 1.00 98.62 171 ARG A CA 1
ATOM 1343 C C . ARG A 1 171 ? -19.195 3.081 15.725 1.00 98.62 171 ARG A C 1
ATOM 1345 O O . ARG A 1 171 ? -20.033 3.581 16.465 1.00 98.62 171 ARG A O 1
ATOM 1352 N N . ASP A 1 172 ? -19.108 3.367 14.435 1.00 98.25 172 ASP A N 1
ATOM 1353 C CA . ASP A 1 172 ? -19.914 4.399 13.792 1.00 98.25 172 ASP A CA 1
ATOM 1354 C C . ASP A 1 172 ? -21.406 4.044 13.830 1.00 98.25 172 ASP A C 1
ATOM 1356 O O . ASP A 1 172 ? -22.242 4.919 14.047 1.00 98.25 172 ASP A O 1
ATOM 1360 N N . ASP A 1 173 ? -21.754 2.761 13.703 1.00 98.12 173 ASP A N 1
ATOM 1361 C CA . ASP A 1 173 ? -23.127 2.285 13.875 1.00 98.12 173 ASP A CA 1
ATOM 1362 C C . ASP A 1 173 ? -23.632 2.460 15.315 1.00 98.12 173 ASP A C 1
ATOM 1364 O O . ASP A 1 173 ? -24.726 2.986 15.513 1.00 98.12 173 ASP A O 1
ATOM 1368 N N . LEU A 1 174 ? -22.835 2.101 16.327 1.00 98.31 174 LEU A N 1
ATOM 1369 C CA . LEU A 1 174 ? -23.193 2.304 17.737 1.00 98.31 174 LEU A CA 1
ATOM 1370 C C . LEU A 1 174 ? -23.345 3.795 18.077 1.00 98.31 174 LEU A C 1
ATOM 1372 O O . LEU A 1 174 ? -24.278 4.181 18.781 1.00 98.31 174 LEU A O 1
ATOM 1376 N N . LEU A 1 175 ? -22.459 4.650 17.563 1.00 98.25 175 LEU A N 1
ATOM 1377 C CA . LEU A 1 175 ? -22.450 6.084 17.866 1.00 98.25 175 LEU A CA 1
ATOM 1378 C C . LEU A 1 175 ? -23.581 6.876 17.189 1.00 98.25 175 LEU A C 1
ATOM 1380 O O . LEU A 1 175 ? -23.815 8.026 17.560 1.00 98.25 175 LEU A O 1
ATOM 1384 N N . LYS A 1 176 ? -24.325 6.277 16.247 1.00 97.56 176 LYS A N 1
ATOM 1385 C CA . LYS A 1 176 ? -25.577 6.860 15.725 1.00 97.56 176 LYS A CA 1
ATOM 1386 C C . LYS A 1 176 ? -26.687 6.884 16.775 1.00 97.56 176 LYS A C 1
ATOM 1388 O O . LYS A 1 176 ? -27.541 7.766 16.739 1.00 97.56 176 LYS A O 1
ATOM 1393 N N . GLU A 1 177 ? -26.693 5.915 17.688 1.00 97.06 177 GLU A N 1
ATOM 1394 C CA . GLU A 1 177 ? -27.796 5.691 18.630 1.00 97.06 177 GLU A CA 1
ATOM 1395 C C . GLU A 1 177 ? -27.390 5.878 20.096 1.00 97.06 177 GLU A C 1
ATOM 1397 O O . GLU A 1 177 ? -28.253 6.081 20.955 1.00 97.06 177 GLU A O 1
ATOM 1402 N N . PHE A 1 178 ? -26.090 5.858 20.395 1.00 98.25 178 PHE A N 1
ATOM 1403 C CA . PHE A 1 178 ? -25.558 5.887 21.753 1.00 98.25 178 PHE A CA 1
ATOM 1404 C C . PHE A 1 178 ? -24.410 6.892 21.917 1.00 98.25 178 PHE A C 1
ATOM 1406 O O . PHE A 1 178 ? -23.707 7.242 20.971 1.00 98.25 178 PHE A O 1
ATOM 1413 N N . SER A 1 179 ? -24.189 7.341 23.151 1.00 97.94 179 SER A N 1
ATOM 1414 C CA . SER A 1 179 ? -23.021 8.133 23.528 1.00 97.94 179 SER A CA 1
ATOM 1415 C C . SER A 1 179 ? -21.738 7.287 23.523 1.00 97.94 179 SER A C 1
ATOM 1417 O O . SER A 1 179 ? -21.781 6.059 23.605 1.00 97.94 179 SER A O 1
ATOM 1419 N N . LYS A 1 180 ? -20.565 7.937 23.464 1.00 97.75 180 LYS A N 1
ATOM 1420 C CA . LYS A 1 180 ? -19.251 7.277 23.304 1.00 97.75 180 LYS A CA 1
ATOM 1421 C C . LYS A 1 180 ? -18.930 6.242 24.387 1.00 97.75 180 LYS A C 1
ATOM 1423 O O . LYS A 1 180 ? -18.184 5.294 24.148 1.00 97.75 180 LYS A O 1
ATOM 1428 N N . GLU A 1 181 ? -19.498 6.399 25.573 1.00 98.06 181 GLU A N 1
ATOM 1429 C CA . GLU A 1 181 ? -19.328 5.497 26.708 1.00 98.06 181 GLU A CA 1
ATOM 1430 C C . GLU A 1 181 ? -19.860 4.082 26.424 1.00 98.06 181 GLU A C 1
ATOM 1432 O O . GLU A 1 181 ? -19.393 3.133 27.057 1.00 98.06 181 GLU A O 1
ATOM 1437 N N . ILE A 1 182 ? -20.761 3.907 25.444 1.00 98.12 182 ILE A N 1
ATOM 1438 C CA . ILE A 1 182 ? -21.266 2.589 25.026 1.00 98.12 182 ILE A CA 1
ATOM 1439 C C . ILE A 1 182 ? -20.147 1.642 24.591 1.00 98.12 182 ILE A C 1
ATOM 1441 O O . ILE A 1 182 ? -20.205 0.450 24.872 1.00 98.12 182 ILE A O 1
ATOM 1445 N N . LEU A 1 183 ? -19.085 2.174 23.980 1.00 97.94 183 LEU A N 1
ATOM 1446 C CA . LEU A 1 183 ? -17.968 1.386 23.457 1.00 97.94 183 LEU A CA 1
ATOM 1447 C C . LEU A 1 183 ? -17.179 0.690 24.578 1.00 97.94 183 LEU A C 1
ATOM 1449 O O . LEU A 1 183 ? -16.512 -0.313 24.343 1.00 97.94 183 LEU A O 1
ATOM 1453 N N . LYS A 1 184 ? -17.272 1.210 25.809 1.00 97.31 184 LYS A N 1
ATOM 1454 C CA . LYS A 1 184 ? -16.624 0.677 27.018 1.00 97.31 184 LYS A CA 1
ATOM 1455 C C . LYS A 1 184 ? -17.606 -0.033 27.952 1.00 97.31 184 LYS A C 1
ATOM 1457 O O . LYS A 1 184 ? -17.241 -0.395 29.070 1.00 97.31 184 LYS A O 1
ATOM 1462 N N . PHE A 1 185 ? -18.861 -0.191 27.539 1.00 97.81 185 PHE A N 1
ATOM 1463 C CA . PHE A 1 185 ? -19.879 -0.834 28.355 1.00 97.81 185 PHE A CA 1
ATOM 1464 C C . PHE A 1 185 ? -19.529 -2.321 28.572 1.00 97.81 185 PHE A C 1
ATOM 1466 O O . PHE A 1 185 ? -19.094 -2.969 27.618 1.00 97.81 185 PHE A O 1
ATOM 1473 N N . PRO A 1 186 ? -19.714 -2.891 29.783 1.00 97.25 186 PRO A N 1
ATOM 1474 C CA . PRO A 1 186 ? -19.420 -4.299 30.073 1.00 97.25 186 PRO A CA 1
ATOM 1475 C C . PRO A 1 186 ? -20.471 -5.227 29.437 1.00 97.25 186 PRO A C 1
ATOM 1477 O O . PRO A 1 186 ? -21.324 -5.810 30.117 1.00 97.25 186 PRO A O 1
ATOM 1480 N N . ALA A 1 187 ? -20.449 -5.317 28.108 1.00 97.44 187 ALA A N 1
ATOM 1481 C CA . ALA A 1 187 ? -21.503 -5.922 27.311 1.00 97.44 187 ALA A CA 1
ATOM 1482 C C . ALA A 1 187 ? -21.557 -7.445 27.456 1.00 97.44 187 ALA A C 1
ATOM 1484 O O . ALA A 1 187 ? -22.651 -7.965 27.656 1.00 97.44 187 ALA A O 1
ATOM 1485 N N . ASP A 1 188 ? -20.414 -8.138 27.487 1.00 96.81 188 ASP A N 1
ATOM 1486 C CA . ASP A 1 188 ? -20.348 -9.592 27.718 1.00 96.81 188 ASP A CA 1
ATOM 1487 C C . ASP A 1 188 ? -21.020 -10.001 29.034 1.00 96.81 188 ASP A C 1
ATOM 1489 O O . ASP A 1 188 ? -21.932 -10.833 29.068 1.00 96.81 188 ASP A O 1
ATOM 1493 N N . GLN A 1 189 ? -20.624 -9.360 30.140 1.00 96.50 189 GLN A N 1
ATOM 1494 C CA . GLN A 1 189 ? -21.200 -9.641 31.455 1.00 96.50 189 GLN A CA 1
ATOM 1495 C C . GLN A 1 189 ? -22.696 -9.308 31.490 1.00 96.50 189 GLN A C 1
ATOM 1497 O O . GLN A 1 189 ? -23.490 -10.048 32.078 1.00 96.50 189 GLN A O 1
ATOM 1502 N N . THR A 1 190 ? -23.094 -8.203 30.858 1.00 96.50 190 THR A N 1
ATOM 1503 C CA . THR A 1 190 ? -24.498 -7.783 30.812 1.00 96.50 190 THR A CA 1
ATOM 1504 C C . THR A 1 190 ? -25.341 -8.744 29.976 1.00 96.50 190 THR A C 1
ATOM 1506 O O . THR A 1 190 ? -26.451 -9.076 30.389 1.00 96.50 190 THR A O 1
ATOM 1509 N N . LEU A 1 191 ? -24.821 -9.240 28.850 1.00 96.06 191 LEU A N 1
ATOM 1510 C CA . LEU A 1 191 ? -25.496 -10.200 27.980 1.00 96.06 191 LEU A CA 1
ATOM 1511 C C . LEU A 1 191 ? -25.713 -11.534 28.698 1.00 96.06 191 LEU A C 1
ATOM 1513 O O . LEU A 1 191 ? -26.823 -12.070 28.699 1.00 96.06 191 LEU A O 1
ATOM 1517 N N . LEU A 1 192 ? -24.694 -12.024 29.409 1.00 95.06 192 LEU A N 1
ATOM 1518 C CA . LEU A 1 192 ? -24.812 -13.215 30.249 1.00 95.06 192 LEU A CA 1
ATOM 1519 C C . LEU A 1 192 ? -25.916 -13.049 31.307 1.00 95.06 192 LEU A C 1
ATOM 1521 O O . LEU A 1 192 ? -26.786 -13.909 31.456 1.00 95.06 192 LEU A O 1
ATOM 1525 N N . GLN A 1 193 ? -25.920 -11.925 32.029 1.00 94.62 193 GLN A N 1
ATOM 1526 C CA . GLN A 1 193 ? -26.936 -11.644 33.048 1.00 94.62 193 GLN A CA 1
ATOM 1527 C C . GLN A 1 193 ? -28.339 -11.467 32.454 1.00 94.62 193 GLN A C 1
ATOM 1529 O O . GLN A 1 193 ? -29.324 -11.857 33.088 1.00 94.62 193 GLN A O 1
ATOM 1534 N N . TRP A 1 194 ? -28.437 -10.900 31.251 1.00 93.94 194 TRP A N 1
ATOM 1535 C CA . TRP A 1 194 ? -29.687 -10.737 30.519 1.00 93.94 194 TRP A CA 1
ATOM 1536 C C . TRP A 1 194 ? -30.307 -12.088 30.159 1.00 93.94 194 TRP A C 1
ATOM 1538 O O . TRP A 1 194 ? -31.493 -12.301 30.424 1.00 93.94 194 TRP A O 1
ATOM 1548 N N . ASN A 1 195 ? -29.497 -13.020 29.652 1.00 91.62 195 ASN A N 1
ATOM 1549 C CA . ASN A 1 195 ? -29.927 -14.376 29.308 1.00 91.62 195 ASN A CA 1
ATOM 1550 C C . ASN A 1 195 ? -30.351 -15.166 30.556 1.00 91.62 195 ASN A C 1
ATOM 1552 O O . ASN A 1 195 ? -31.460 -15.690 30.600 1.00 91.62 195 ASN A O 1
ATOM 1556 N N . ILE A 1 196 ? -29.568 -15.115 31.642 1.00 92.25 196 ILE A N 1
ATOM 1557 C CA . ILE A 1 196 ? -29.947 -15.726 32.933 1.00 92.25 196 ILE A CA 1
ATOM 1558 C C . ILE A 1 196 ? -31.267 -15.149 33.474 1.00 92.25 196 ILE A C 1
ATOM 1560 O O . ILE A 1 196 ? -32.040 -15.835 34.146 1.00 92.25 196 ILE A O 1
ATOM 1564 N N . ALA A 1 197 ? -31.527 -13.857 33.257 1.00 90.50 197 ALA A N 1
ATOM 1565 C CA . ALA A 1 197 ? -32.791 -13.244 33.646 1.00 90.50 197 ALA A CA 1
ATOM 1566 C C . ALA A 1 197 ? -33.957 -13.699 32.755 1.00 90.50 197 ALA A C 1
ATOM 1568 O O . ALA A 1 197 ? -35.079 -13.794 33.253 1.00 90.50 197 ALA A O 1
ATOM 1569 N N . ALA A 1 198 ? -33.704 -13.983 31.475 1.00 88.44 198 ALA A N 1
ATOM 1570 C CA . ALA A 1 198 ? -34.714 -14.397 30.510 1.00 88.44 198 ALA A CA 1
ATOM 1571 C C . ALA A 1 198 ? -35.340 -15.765 30.835 1.00 88.44 198 ALA A C 1
ATOM 1573 O O . ALA A 1 198 ? -36.535 -15.925 30.568 1.00 88.44 198 ALA A O 1
ATOM 1574 N N . ASP A 1 199 ? -34.573 -16.659 31.471 1.00 89.19 199 ASP A N 1
ATOM 1575 C CA . ASP A 1 199 ? -34.975 -18.015 31.890 1.00 89.19 199 ASP A CA 1
ATOM 1576 C C . ASP A 1 199 ? -35.788 -18.054 33.195 1.00 89.19 199 ASP A C 1
ATOM 1578 O O . ASP A 1 199 ? -36.292 -19.098 33.612 1.00 89.19 199 ASP A O 1
ATOM 1582 N N . LYS A 1 200 ? -35.923 -16.919 33.888 1.00 85.81 200 LYS A N 1
ATOM 1583 C CA . LYS A 1 200 ? -36.688 -16.838 35.138 1.00 85.81 200 LYS A CA 1
ATOM 1584 C C . LYS A 1 200 ? -38.181 -16.645 34.875 1.00 85.81 200 LYS A C 1
ATOM 1586 O O . LYS A 1 200 ? -38.590 -16.066 33.869 1.00 85.81 200 LYS A O 1
ATOM 1591 N N . TRP A 1 201 ? -38.997 -17.025 35.866 1.00 83.38 201 TRP A N 1
ATOM 1592 C CA . TRP A 1 201 ? -40.419 -16.671 35.910 1.00 83.38 201 TRP A CA 1
ATOM 1593 C C . TRP A 1 201 ? -40.613 -15.150 35.759 1.00 83.38 201 TRP A C 1
ATOM 1595 O O . TRP A 1 201 ? -39.766 -14.345 36.161 1.00 83.38 201 TRP A O 1
ATOM 1605 N N . PHE A 1 202 ? -41.755 -14.762 35.197 1.00 85.12 202 PHE A N 1
ATOM 1606 C CA . PHE A 1 202 ? -42.108 -13.411 34.754 1.00 85.12 202 PHE A CA 1
ATOM 1607 C C . PHE A 1 202 ? -41.673 -12.250 35.674 1.00 85.12 202 PHE A C 1
ATOM 1609 O O . PHE A 1 202 ? -41.048 -11.301 35.202 1.00 85.12 202 PHE A O 1
ATOM 1616 N N . LEU A 1 203 ? -41.962 -12.304 36.981 1.00 85.19 203 LEU A N 1
ATOM 1617 C CA . LEU A 1 203 ? -41.688 -11.188 37.897 1.00 85.19 203 LEU A CA 1
ATOM 1618 C C . LEU A 1 203 ? -40.176 -10.987 38.171 1.00 85.19 203 LEU A C 1
ATOM 1620 O O . LEU A 1 203 ? -39.674 -9.884 37.932 1.00 85.19 203 LEU A O 1
ATOM 1624 N N . PRO A 1 204 ? -39.408 -12.018 38.588 1.00 87.56 204 PRO A N 1
ATOM 1625 C CA . PRO A 1 204 ? -37.948 -11.924 38.661 1.00 87.56 204 PRO A CA 1
ATOM 1626 C C . PRO A 1 204 ? -37.276 -11.533 37.337 1.00 87.56 204 PRO A C 1
ATOM 1628 O O . PRO A 1 204 ? -36.299 -10.781 37.354 1.00 87.56 204 PRO A O 1
ATOM 1631 N N . LYS A 1 205 ? -37.794 -12.017 36.198 1.00 89.19 205 LYS A N 1
ATOM 1632 C CA . LYS A 1 205 ? -37.320 -11.652 34.854 1.00 89.19 205 LYS A CA 1
ATOM 1633 C C . LYS A 1 205 ? -37.473 -10.157 34.593 1.00 89.19 205 LYS A C 1
ATOM 1635 O O . LYS A 1 205 ? -36.495 -9.490 34.258 1.00 89.19 205 LYS A O 1
ATOM 1640 N N . TRP A 1 206 ? -38.673 -9.615 34.805 1.00 86.81 206 TRP A N 1
ATOM 1641 C CA . TRP A 1 206 ? -38.975 -8.204 34.565 1.00 86.81 206 TRP A CA 1
ATOM 1642 C C . TRP A 1 206 ? -38.109 -7.265 35.414 1.00 86.81 206 TRP A C 1
ATOM 1644 O O . TRP A 1 206 ? -37.544 -6.308 34.878 1.00 86.81 206 TRP A O 1
ATOM 1654 N N . LEU A 1 207 ? -37.947 -7.560 36.710 1.00 89.44 207 LEU A N 1
ATOM 1655 C CA . LEU A 1 207 ? -37.118 -6.761 37.621 1.00 89.44 207 LEU A CA 1
ATOM 1656 C C . LEU A 1 207 ? -35.646 -6.747 37.191 1.00 89.44 207 LEU A C 1
ATOM 1658 O O . LEU A 1 207 ? -35.050 -5.674 37.078 1.00 89.44 207 LEU A O 1
ATOM 1662 N N . LYS A 1 208 ? -35.067 -7.922 36.909 1.00 91.69 208 LYS A N 1
ATOM 1663 C CA . LYS A 1 208 ? -33.657 -8.035 36.509 1.00 91.69 208 LYS A CA 1
ATOM 1664 C C . LYS A 1 208 ? -33.388 -7.387 35.153 1.00 91.69 208 LYS A C 1
ATOM 1666 O O . LYS A 1 208 ? -32.457 -6.597 35.042 1.00 91.69 208 LYS A O 1
ATOM 1671 N N . GLN A 1 209 ? -34.222 -7.646 34.147 1.00 91.44 209 GLN A N 1
ATOM 1672 C CA . GLN A 1 209 ? -34.055 -7.035 32.825 1.00 91.44 209 GLN A CA 1
ATOM 1673 C C . GLN A 1 209 ? -34.201 -5.508 32.877 1.00 91.44 209 GLN A C 1
ATOM 1675 O O . GLN A 1 209 ? -33.429 -4.800 32.240 1.00 91.44 209 GLN A O 1
ATOM 1680 N N . ASN A 1 210 ? -35.125 -4.962 33.678 1.00 91.50 210 ASN A N 1
ATOM 1681 C CA . ASN A 1 210 ? -35.233 -3.508 33.847 1.00 91.50 210 ASN A CA 1
ATOM 1682 C C . ASN A 1 210 ? -34.009 -2.891 34.541 1.00 91.50 210 ASN A C 1
ATOM 1684 O O . ASN A 1 210 ? -33.633 -1.764 34.213 1.00 91.50 210 ASN A O 1
ATOM 1688 N N . ALA A 1 211 ? -33.392 -3.604 35.489 1.00 92.75 211 ALA A N 1
ATOM 1689 C CA . ALA A 1 211 ? -32.164 -3.154 36.138 1.00 92.75 211 ALA A CA 1
ATOM 1690 C C . ALA A 1 211 ? -30.990 -3.079 35.147 1.00 92.75 211 ALA A C 1
ATOM 1692 O O . ALA A 1 211 ? -30.267 -2.086 35.155 1.00 92.75 211 ALA A O 1
ATOM 1693 N N . LEU A 1 212 ? -30.857 -4.068 34.254 1.00 93.56 212 LEU A N 1
ATOM 1694 C CA . LEU A 1 212 ? -29.832 -4.101 33.198 1.00 93.56 212 LEU A CA 1
ATOM 1695 C C . LEU A 1 212 ? -30.100 -3.088 32.072 1.00 93.56 212 LEU A C 1
ATOM 1697 O O . LEU A 1 212 ? -29.172 -2.533 31.493 1.00 93.56 212 LEU A O 1
ATOM 1701 N N . LEU A 1 213 ? -31.372 -2.798 31.790 1.00 93.50 213 LEU A N 1
ATOM 1702 C CA . LEU A 1 213 ? -31.781 -1.848 30.755 1.00 93.50 213 LEU A CA 1
ATOM 1703 C C . LEU A 1 213 ? -31.524 -0.385 31.148 1.00 93.50 213 LEU A C 1
ATOM 1705 O O . LEU A 1 213 ? -31.295 0.455 30.281 1.00 93.50 213 LEU A O 1
ATOM 1709 N N . LYS A 1 214 ? -31.584 -0.053 32.444 1.00 93.56 214 LYS A N 1
ATOM 1710 C CA . LYS A 1 214 ? -31.417 1.326 32.938 1.00 93.56 214 LYS A CA 1
ATOM 1711 C C . LYS A 1 214 ? -30.076 1.955 32.521 1.00 93.56 214 LYS A C 1
ATOM 1713 O O . LYS A 1 214 ? -30.121 3.060 31.986 1.00 93.56 214 LYS A O 1
ATOM 1718 N N . PRO A 1 215 ? -28.912 1.315 32.748 1.00 94.75 215 PRO A N 1
ATOM 1719 C CA . PRO A 1 215 ? -27.625 1.827 32.280 1.00 94.75 215 PRO A CA 1
ATOM 1720 C C . PRO A 1 215 ? -27.580 2.033 30.765 1.00 94.75 215 PRO A C 1
ATOM 1722 O O . PRO A 1 215 ? -27.196 3.108 30.326 1.00 94.75 215 PRO A O 1
ATOM 1725 N N . LEU A 1 216 ? -28.059 1.064 29.976 1.00 94.56 216 LEU A N 1
ATOM 1726 C CA . LEU A 1 216 ? -28.093 1.167 28.512 1.00 94.56 216 LEU A CA 1
ATOM 1727 C C . LEU A 1 216 ? -28.951 2.347 28.033 1.00 94.56 216 LEU A C 1
ATOM 1729 O O . LEU A 1 216 ? -28.526 3.112 27.176 1.00 94.56 216 LEU A O 1
ATOM 1733 N N . LYS A 1 217 ? -30.127 2.560 28.638 1.00 95.31 217 LYS A N 1
ATOM 1734 C CA . LYS A 1 217 ? -30.997 3.706 28.322 1.00 95.31 217 LYS A CA 1
ATOM 1735 C C . LYS A 1 217 ? -30.360 5.059 28.615 1.00 95.31 217 LYS A C 1
ATOM 1737 O O . LYS A 1 217 ? -30.678 6.020 27.931 1.00 95.31 217 LYS A O 1
ATOM 1742 N N . LYS A 1 218 ? -29.489 5.146 29.626 1.00 95.88 218 LYS A N 1
ATOM 1743 C CA . LYS A 1 218 ? -28.748 6.384 29.919 1.00 95.88 218 LYS A CA 1
ATOM 1744 C C . LYS A 1 218 ? -27.705 6.705 28.851 1.00 95.88 218 LYS A C 1
ATOM 1746 O O . LYS A 1 218 ? -27.361 7.868 28.702 1.00 95.88 218 LYS A O 1
ATOM 1751 N N . LEU A 1 219 ? -27.197 5.681 28.167 1.00 97.00 219 LEU A N 1
ATOM 1752 C CA . LEU A 1 219 ? -26.238 5.832 27.077 1.00 97.00 219 LEU A CA 1
ATOM 1753 C C . LEU A 1 219 ? -26.932 6.068 25.732 1.00 97.00 219 LEU A C 1
ATOM 1755 O O . LEU A 1 219 ? -26.318 6.619 24.829 1.00 97.00 219 LEU A O 1
ATOM 1759 N N . ALA A 1 220 ? -28.195 5.665 25.584 1.00 97.00 220 ALA A N 1
ATOM 1760 C CA . ALA A 1 220 ? -28.968 5.898 24.370 1.00 97.00 220 ALA A CA 1
ATOM 1761 C C . ALA A 1 220 ? -29.261 7.394 24.178 1.00 97.00 220 ALA A C 1
ATOM 1763 O O . ALA A 1 220 ? -29.809 8.048 25.068 1.00 97.00 220 ALA A O 1
ATOM 1764 N N . LEU A 1 221 ? -28.979 7.921 22.986 1.00 96.19 221 LEU A N 1
ATOM 1765 C CA . LEU A 1 221 ? -29.204 9.331 22.644 1.00 96.19 221 LEU A CA 1
ATOM 1766 C C . LEU A 1 221 ? -30.694 9.703 22.667 1.00 96.19 221 LEU A C 1
ATOM 1768 O O . LEU A 1 221 ? -31.050 10.825 23.013 1.00 96.19 221 LEU A O 1
ATOM 1772 N N . SER A 1 222 ? -31.577 8.749 22.357 1.00 93.56 222 SER A N 1
ATOM 1773 C CA . SER A 1 222 ? -33.034 8.936 22.427 1.00 93.56 222 SER A CA 1
ATOM 1774 C C . SER A 1 222 ? -33.594 8.891 23.858 1.00 93.56 222 SER A C 1
ATOM 1776 O O . SER A 1 222 ? -34.786 9.119 24.063 1.00 93.56 222 SER A O 1
ATOM 1778 N N . GLY A 1 223 ? -32.776 8.522 24.853 1.00 89.44 223 GLY A N 1
ATOM 1779 C CA . GLY A 1 223 ? -33.215 8.243 26.225 1.00 89.44 223 GLY A CA 1
ATOM 1780 C C . GLY A 1 223 ? -34.062 6.970 26.371 1.00 89.44 223 GLY A C 1
ATOM 1781 O O . GLY A 1 223 ? -34.578 6.674 27.454 1.00 89.44 223 GLY A O 1
ATOM 1782 N N . SER A 1 224 ? -34.224 6.194 25.298 1.00 89.75 224 SER A N 1
ATOM 1783 C CA . SER A 1 224 ? -35.026 4.977 25.274 1.00 89.75 224 SER A CA 1
ATOM 1784 C C . SER A 1 224 ? -34.314 3.854 24.522 1.00 89.75 224 SER A C 1
ATOM 1786 O O . SER A 1 224 ? -33.442 4.086 23.695 1.00 89.75 224 SER A O 1
ATOM 1788 N N . LEU A 1 225 ? -34.672 2.616 24.853 1.00 92.38 225 LEU A N 1
ATOM 1789 C CA . LEU A 1 225 ? -34.148 1.422 24.202 1.00 92.38 225 LEU A CA 1
ATOM 1790 C C . LEU A 1 225 ? -35.222 0.339 24.265 1.00 92.38 225 LEU A C 1
ATOM 1792 O O . LEU A 1 225 ? -35.773 0.093 25.351 1.00 92.38 225 LEU A O 1
ATOM 1796 N N . ASP A 1 226 ? -35.528 -0.267 23.118 1.00 91.44 226 ASP A N 1
ATOM 1797 C CA . ASP A 1 226 ? -36.445 -1.402 23.040 1.00 91.44 226 ASP A CA 1
ATOM 1798 C C . ASP A 1 226 ? -35.817 -2.627 23.716 1.00 91.44 226 ASP A C 1
ATOM 1800 O O . ASP A 1 226 ? -34.640 -2.934 23.545 1.00 91.44 226 ASP A O 1
ATOM 1804 N N . LYS A 1 227 ? -36.613 -3.362 24.495 1.00 89.81 227 LYS A N 1
ATOM 1805 C CA . LYS A 1 227 ? -36.159 -4.598 25.138 1.00 89.81 227 LYS A CA 1
ATOM 1806 C C . LYS A 1 227 ? -35.764 -5.663 24.122 1.00 89.81 227 LYS A C 1
ATOM 1808 O O . LYS A 1 227 ? -34.880 -6.461 24.424 1.00 89.81 227 LYS A O 1
ATOM 1813 N N . ASN A 1 228 ? -36.400 -5.680 22.951 1.00 90.25 228 ASN A N 1
ATOM 1814 C CA . ASN A 1 228 ? -36.106 -6.677 21.923 1.00 90.25 228 ASN A CA 1
ATOM 1815 C C . ASN A 1 228 ? -34.745 -6.439 21.253 1.00 90.25 228 ASN A C 1
ATOM 1817 O O . ASN A 1 228 ? -34.123 -7.400 20.809 1.00 90.25 228 ASN A O 1
ATOM 1821 N N . SER A 1 229 ? -34.247 -5.196 21.236 1.00 92.44 229 SER A N 1
ATOM 1822 C CA . SER A 1 229 ? -32.950 -4.861 20.637 1.00 92.44 229 SER A CA 1
ATOM 1823 C C . SER A 1 229 ? -31.768 -5.007 21.599 1.00 92.44 229 SER A C 1
ATOM 1825 O O . SER A 1 229 ? -30.625 -4.994 21.152 1.00 92.44 229 SER A O 1
ATOM 1827 N N . V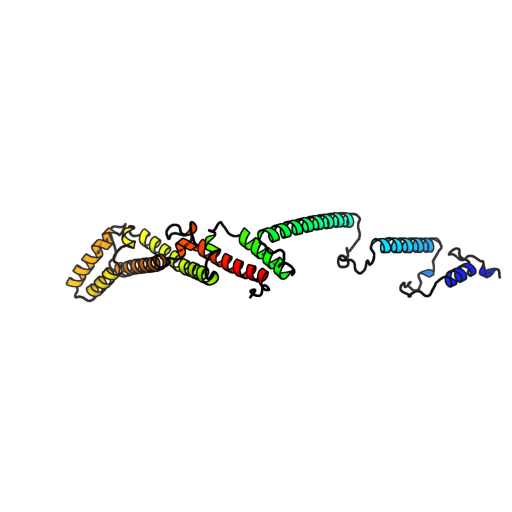AL A 1 230 ? -31.997 -5.214 22.905 1.00 93.50 230 VAL A N 1
ATOM 1828 C CA . VAL A 1 230 ? -30.919 -5.284 23.915 1.00 93.50 230 VAL A CA 1
ATOM 1829 C C . VAL A 1 230 ? -29.869 -6.341 23.579 1.00 93.50 230 VAL A C 1
ATOM 1831 O O . VAL A 1 230 ? -28.682 -6.040 23.621 1.00 93.50 230 VAL A O 1
ATOM 1834 N N . ASN A 1 231 ? -30.285 -7.560 23.216 1.00 94.62 231 ASN A N 1
ATOM 1835 C CA . ASN A 1 231 ? -29.346 -8.626 22.847 1.00 94.62 231 ASN A CA 1
ATOM 1836 C C . ASN A 1 231 ? -28.480 -8.227 21.646 1.00 94.62 231 ASN A C 1
ATOM 1838 O O . ASN A 1 231 ? -27.270 -8.429 21.668 1.00 94.62 231 ASN A O 1
ATOM 1842 N N . GLN A 1 232 ? -29.092 -7.626 20.622 1.00 96.25 232 GLN A N 1
ATOM 1843 C CA . GLN A 1 232 ? -28.388 -7.179 19.423 1.00 96.25 232 GLN A CA 1
ATOM 1844 C C . GLN A 1 232 ? -27.383 -6.069 19.747 1.00 96.25 232 GLN A C 1
ATOM 1846 O O . GLN A 1 232 ? -26.235 -6.155 19.325 1.00 96.25 232 GLN A O 1
ATOM 1851 N N . VAL A 1 233 ? -27.789 -5.061 20.521 1.00 97.12 233 VAL A N 1
ATOM 1852 C CA . VAL A 1 233 ? -26.925 -3.942 20.925 1.00 97.12 233 VAL A CA 1
ATOM 1853 C C . VAL A 1 233 ? -25.737 -4.449 21.736 1.00 97.12 233 VAL A C 1
ATOM 1855 O O . VAL A 1 233 ? -24.597 -4.099 21.448 1.00 97.12 233 VAL A O 1
ATOM 1858 N N . LEU A 1 234 ? -25.981 -5.317 22.722 1.00 97.81 234 LEU A N 1
ATOM 1859 C CA . LEU A 1 234 ? -24.908 -5.912 23.517 1.00 97.81 234 LEU A CA 1
ATOM 1860 C C . LEU A 1 234 ? -23.952 -6.721 22.636 1.00 97.81 234 LEU A C 1
ATOM 1862 O O . LEU A 1 234 ? -22.744 -6.553 22.759 1.00 97.81 234 LEU A O 1
ATOM 1866 N N . GLN A 1 235 ? -24.471 -7.524 21.703 1.00 98.25 235 GLN A N 1
ATOM 1867 C CA . GLN A 1 235 ? -23.634 -8.271 20.766 1.00 98.25 235 GLN A CA 1
ATOM 1868 C C . GLN A 1 235 ? -22.811 -7.351 19.854 1.00 98.25 235 GLN A C 1
ATOM 1870 O O . GLN A 1 235 ? -21.650 -7.641 19.587 1.00 98.25 235 GLN A O 1
ATOM 1875 N N . GLN A 1 236 ? -23.368 -6.227 19.397 1.00 98.25 236 GLN A N 1
ATOM 1876 C CA . GLN A 1 236 ? -22.626 -5.239 18.611 1.00 98.25 236 GLN A CA 1
ATOM 1877 C C . GLN A 1 236 ? -21.480 -4.610 19.411 1.00 98.25 236 GLN A C 1
ATOM 1879 O O . GLN A 1 236 ? -20.381 -4.473 18.874 1.00 98.25 236 GLN A O 1
ATOM 1884 N N . VAL A 1 237 ? -21.702 -4.276 20.687 1.00 98.62 237 VAL A N 1
ATOM 1885 C CA . VAL A 1 237 ? -20.646 -3.755 21.574 1.00 98.62 237 VAL A CA 1
ATOM 1886 C C . VAL A 1 237 ? -19.555 -4.801 21.806 1.00 98.62 237 VAL A C 1
ATOM 1888 O O . VAL A 1 237 ? -18.378 -4.462 21.716 1.00 98.62 237 VAL A O 1
ATOM 1891 N N . ILE A 1 238 ? -19.928 -6.063 22.046 1.00 98.69 238 ILE A N 1
ATOM 1892 C CA . ILE A 1 238 ? -18.977 -7.177 22.195 1.00 98.69 238 ILE A CA 1
ATOM 1893 C C . ILE A 1 238 ? -18.127 -7.314 20.934 1.00 98.69 238 ILE A C 1
ATOM 1895 O O . ILE A 1 238 ? -16.903 -7.317 21.016 1.00 98.69 238 ILE A O 1
ATOM 1899 N N . ASN A 1 239 ? -18.761 -7.355 19.760 1.00 98.69 239 ASN A N 1
ATOM 1900 C CA . ASN A 1 239 ? -18.045 -7.462 18.492 1.00 98.69 239 ASN A CA 1
ATOM 1901 C C . ASN A 1 239 ? -17.081 -6.278 18.310 1.00 98.69 239 ASN A C 1
ATOM 1903 O O . ASN A 1 239 ? -15.925 -6.487 17.975 1.00 98.69 239 ASN A O 1
ATOM 1907 N N . HIS A 1 240 ? -17.511 -5.043 18.595 1.00 98.75 240 HIS A N 1
ATOM 1908 C CA . HIS A 1 240 ? -16.633 -3.869 18.529 1.00 98.75 240 HIS A CA 1
ATOM 1909 C C . HIS A 1 240 ? -15.411 -4.020 19.449 1.00 98.75 240 HIS A C 1
ATOM 1911 O O . HIS A 1 240 ? -14.289 -3.725 19.043 1.00 98.75 240 HIS A O 1
ATOM 1917 N N . GLN A 1 241 ? -15.621 -4.476 20.687 1.00 98.56 241 GLN A N 1
ATOM 1918 C CA . GLN A 1 241 ? -14.550 -4.671 21.665 1.00 98.56 241 GLN A CA 1
ATOM 1919 C C . GLN A 1 241 ? -13.570 -5.769 21.234 1.00 98.56 241 GLN A C 1
ATOM 1921 O O . GLN A 1 241 ? -12.368 -5.592 21.400 1.00 98.56 241 GLN A O 1
ATOM 1926 N N . GLN A 1 242 ? -14.060 -6.851 20.626 1.00 98.44 242 GLN A N 1
ATOM 1927 C CA . GLN A 1 242 ? -13.218 -7.908 20.060 1.00 98.44 242 GLN A CA 1
ATOM 1928 C C . GLN A 1 242 ? -12.358 -7.392 18.901 1.00 98.44 242 GLN A C 1
ATOM 1930 O O . GLN A 1 242 ? -11.156 -7.644 18.877 1.00 98.44 242 GLN A O 1
ATOM 1935 N N . GLU A 1 243 ? -12.937 -6.625 17.971 1.00 98.56 243 GLU A N 1
ATOM 1936 C CA . GLU A 1 243 ? -12.170 -6.019 16.873 1.00 98.56 243 GLU A CA 1
ATOM 1937 C C . GLU A 1 243 ? -11.116 -5.027 17.394 1.00 98.56 243 GLU A C 1
ATOM 1939 O O . GLU A 1 243 ? -9.979 -5.023 16.925 1.00 98.56 243 GLU A O 1
ATOM 1944 N N . GLN A 1 244 ? -11.453 -4.225 18.411 1.00 98.06 244 GLN A N 1
ATOM 1945 C CA . GLN A 1 244 ? -10.484 -3.349 19.077 1.00 98.06 244 GLN A CA 1
ATOM 1946 C C . GLN A 1 244 ? -9.354 -4.152 19.741 1.00 98.06 244 GLN A C 1
ATOM 1948 O O . GLN A 1 244 ? -8.198 -3.747 19.663 1.00 98.06 244 GLN A O 1
ATOM 1953 N N . GLU A 1 245 ? -9.649 -5.308 20.337 1.00 97.62 245 GLU A N 1
ATOM 1954 C CA . GLU A 1 245 ? -8.639 -6.163 20.965 1.00 97.62 245 GLU A CA 1
ATOM 1955 C C . GLU A 1 245 ? -7.625 -6.715 19.948 1.00 97.62 245 GLU A C 1
ATOM 1957 O O . GLU A 1 245 ? -6.435 -6.802 20.257 1.00 97.62 245 GLU A O 1
ATOM 1962 N N . PHE A 1 246 ? -8.050 -7.048 18.722 1.00 97.44 246 PHE A N 1
ATOM 1963 C CA . PHE A 1 246 ? -7.121 -7.419 17.643 1.00 97.44 246 PHE A CA 1
ATOM 1964 C C . PHE A 1 246 ? -6.147 -6.283 17.310 1.00 97.44 246 PHE A C 1
ATOM 1966 O O . PHE A 1 246 ? -4.957 -6.531 17.110 1.00 97.44 246 PHE A O 1
ATOM 1973 N N . ILE A 1 247 ? -6.638 -5.043 17.299 1.00 97.88 247 ILE A N 1
ATOM 1974 C CA . ILE A 1 247 ? -5.839 -3.840 17.038 1.00 97.88 247 ILE A CA 1
ATOM 1975 C C . ILE A 1 247 ? -4.873 -3.567 18.192 1.00 97.88 247 ILE A C 1
ATOM 1977 O O . ILE A 1 247 ? -3.691 -3.329 17.954 1.00 97.88 247 ILE A O 1
ATOM 1981 N N . ASP A 1 248 ? -5.337 -3.678 19.435 1.00 97.00 248 ASP A N 1
ATOM 1982 C CA . ASP A 1 248 ? -4.513 -3.460 20.627 1.00 97.00 248 ASP A CA 1
ATOM 1983 C C . ASP A 1 248 ? -3.399 -4.513 20.760 1.00 97.00 248 ASP A C 1
ATOM 1985 O O . ASP A 1 248 ? -2.290 -4.208 21.204 1.00 97.00 248 ASP A O 1
ATOM 1989 N N . LYS A 1 249 ? -3.663 -5.758 20.339 1.00 97.38 249 LYS A N 1
ATOM 1990 C CA . LYS A 1 249 ? -2.672 -6.847 20.309 1.00 97.38 249 LYS A CA 1
ATOM 1991 C C . LYS A 1 249 ? -1.654 -6.714 19.176 1.00 97.38 249 LYS A C 1
ATOM 1993 O O . LYS A 1 249 ? -0.606 -7.358 19.238 1.00 97.38 249 LYS A O 1
ATOM 1998 N N . ALA A 1 250 ? -1.917 -5.892 18.160 1.00 96.25 250 ALA A N 1
ATOM 1999 C CA . ALA A 1 250 ? -1.011 -5.662 17.039 1.00 96.25 250 ALA A CA 1
ATOM 2000 C C . ALA A 1 250 ? 0.120 -4.684 17.409 1.00 96.25 250 ALA A C 1
ATOM 2002 O O . ALA A 1 250 ? 0.292 -3.629 16.801 1.00 96.25 250 ALA A O 1
ATOM 2003 N N . THR A 1 251 ? 0.935 -5.050 18.402 1.00 95.75 251 THR A N 1
ATOM 2004 C CA . THR A 1 251 ? 2.019 -4.210 18.949 1.00 95.75 251 THR A CA 1
ATOM 2005 C C . THR A 1 251 ? 3.112 -3.859 17.935 1.00 95.75 251 THR A C 1
ATOM 2007 O O . THR A 1 251 ? 3.851 -2.901 18.145 1.00 95.75 251 THR A O 1
ATOM 2010 N N . PHE A 1 252 ? 3.192 -4.597 16.826 1.00 95.25 252 PHE A N 1
ATOM 2011 C CA . PHE A 1 252 ? 4.094 -4.338 15.702 1.00 95.25 252 PHE A CA 1
ATOM 2012 C C . PHE A 1 252 ? 3.625 -3.183 14.800 1.00 95.25 252 PHE A C 1
ATOM 2014 O O . PHE A 1 252 ? 4.434 -2.532 14.140 1.00 95.25 252 PHE A O 1
ATOM 2021 N N . ALA A 1 253 ? 2.317 -2.916 14.738 1.00 96.88 253 ALA A N 1
ATOM 2022 C CA . ALA A 1 253 ? 1.758 -1.970 13.779 1.00 96.88 253 ALA A CA 1
ATOM 2023 C C . ALA A 1 253 ? 2.249 -0.526 14.000 1.00 96.88 253 ALA A C 1
ATOM 2025 O O . ALA A 1 253 ? 2.639 0.101 13.015 1.00 96.88 253 ALA A O 1
ATOM 2026 N N . PRO A 1 254 ? 2.331 0.012 15.237 1.00 97.12 254 PRO A N 1
ATOM 2027 C CA . PRO A 1 254 ? 2.830 1.368 15.461 1.00 97.12 254 PRO A CA 1
ATOM 2028 C C . PRO A 1 254 ? 4.274 1.579 14.987 1.00 97.12 254 PRO A C 1
ATOM 2030 O O . PRO A 1 254 ? 4.580 2.632 14.430 1.00 97.12 254 PRO A O 1
ATOM 2033 N N . SER A 1 255 ? 5.161 0.596 15.184 1.00 96.12 255 SER A N 1
ATOM 2034 C CA . SER A 1 255 ? 6.567 0.715 14.777 1.00 96.12 255 SER A CA 1
ATOM 2035 C C . SER A 1 255 ? 6.737 0.657 13.263 1.00 96.12 255 SER A C 1
ATOM 2037 O O . SER A 1 255 ? 7.559 1.390 12.724 1.00 96.12 255 SER A O 1
ATOM 2039 N N . ILE A 1 256 ? 5.946 -0.168 12.570 1.00 97.25 256 ILE A N 1
ATOM 2040 C CA . ILE A 1 256 ? 6.006 -0.267 11.106 1.00 97.25 256 ILE A CA 1
ATOM 2041 C C . ILE A 1 256 ? 5.322 0.935 10.450 1.00 97.25 256 ILE A C 1
ATOM 2043 O O . ILE A 1 256 ? 5.875 1.539 9.533 1.00 97.25 256 ILE A O 1
ATOM 2047 N N . LEU A 1 257 ? 4.128 1.303 10.918 1.00 97.56 257 LEU A N 1
ATOM 2048 C CA . LEU A 1 257 ? 3.294 2.332 10.299 1.00 97.56 257 LEU A CA 1
ATOM 20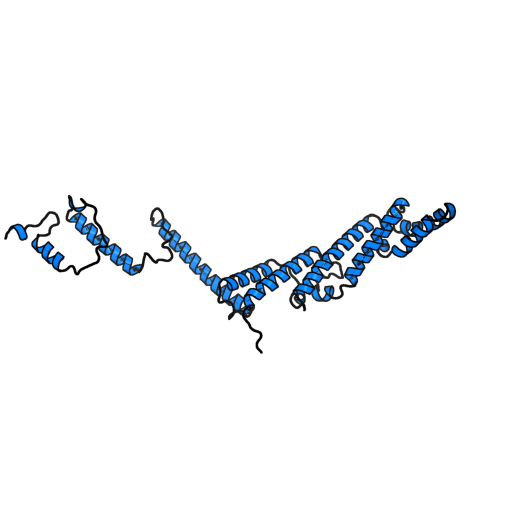49 C C . LEU A 1 257 ? 3.674 3.756 10.701 1.00 97.56 257 LEU A C 1
ATOM 2051 O O . LEU A 1 257 ? 3.198 4.690 10.062 1.00 97.56 257 LEU A O 1
ATOM 2055 N N . GLY A 1 258 ? 4.487 3.955 11.741 1.00 96.94 258 GLY A N 1
ATOM 2056 C CA . GLY A 1 258 ? 4.972 5.271 12.156 1.00 96.94 258 GLY A CA 1
ATOM 2057 C C . GLY A 1 258 ? 3.861 6.327 12.206 1.00 96.94 258 GLY A C 1
ATOM 2058 O O . GLY A 1 258 ? 2.839 6.155 12.871 1.00 96.94 258 GLY A O 1
ATOM 2059 N N . PHE A 1 259 ? 4.034 7.420 11.455 1.00 96.88 259 PHE A N 1
ATOM 2060 C CA . PHE A 1 259 ? 3.051 8.508 11.396 1.00 96.88 259 PHE A CA 1
ATOM 2061 C C . PHE A 1 259 ? 1.692 8.097 10.798 1.00 96.88 259 PHE A C 1
ATOM 2063 O O . PHE A 1 259 ? 0.682 8.733 11.101 1.00 96.88 259 PHE A O 1
ATOM 2070 N N . LEU A 1 260 ? 1.632 7.034 9.985 1.00 97.81 260 LEU A N 1
ATOM 2071 C CA . LEU A 1 260 ? 0.379 6.530 9.420 1.00 97.81 260 LEU A CA 1
ATOM 2072 C C . LEU A 1 260 ? -0.498 5.841 10.467 1.00 97.81 260 LEU A C 1
ATOM 2074 O O . LEU A 1 260 ? -1.704 5.767 10.255 1.00 97.81 260 LEU A O 1
ATOM 2078 N N . TRP A 1 261 ? 0.063 5.379 11.593 1.00 97.56 261 TRP A N 1
ATOM 2079 C CA . TRP A 1 261 ? -0.688 4.645 12.618 1.00 97.56 261 TRP A CA 1
ATOM 2080 C C . TRP A 1 261 ? -1.808 5.463 13.266 1.00 97.56 261 TRP A C 1
ATOM 2082 O O . TRP A 1 261 ? -2.819 4.900 13.679 1.00 97.56 261 TRP A O 1
ATOM 2092 N N . LYS A 1 262 ? -1.622 6.786 13.393 1.00 96.50 262 LYS A N 1
ATOM 2093 C CA . LYS A 1 262 ? -2.609 7.720 13.969 1.00 96.50 262 LYS A CA 1
ATOM 2094 C C . LYS A 1 262 ? -3.255 7.205 15.272 1.00 96.50 262 LYS A C 1
ATOM 2096 O O . LYS A 1 262 ? -4.458 7.329 15.468 1.00 96.50 262 LYS A O 1
ATOM 2101 N N . ASN A 1 263 ? -2.453 6.627 16.170 1.00 94.19 263 ASN A N 1
ATOM 2102 C CA . ASN A 1 263 ? -2.908 6.064 17.451 1.00 94.19 263 ASN A CA 1
ATOM 2103 C C . ASN A 1 263 ? -4.027 5.010 17.321 1.00 94.19 263 ASN A C 1
ATOM 2105 O O . ASN A 1 263 ? -4.956 4.993 18.125 1.00 94.19 263 ASN A O 1
ATOM 2109 N N . GLY A 1 264 ? -3.939 4.132 16.319 1.00 94.19 264 GLY A N 1
ATOM 2110 C CA . GLY A 1 264 ? -4.930 3.081 16.077 1.00 94.19 264 GLY A CA 1
ATOM 2111 C C . GLY A 1 264 ? -6.112 3.532 15.221 1.00 94.19 264 GLY A C 1
ATOM 2112 O O . GLY A 1 264 ? -7.093 2.803 15.112 1.00 94.19 264 GLY A O 1
ATOM 2113 N N . GLU A 1 265 ? -6.020 4.707 14.597 1.00 95.94 265 GLU A N 1
ATOM 2114 C CA . GLU A 1 265 ? -6.998 5.239 13.640 1.00 95.94 265 GLU A CA 1
ATOM 2115 C C . GLU A 1 265 ? -6.350 5.528 12.264 1.00 95.94 265 GLU A C 1
ATOM 2117 O O . GLU A 1 265 ? -6.473 6.644 11.740 1.00 95.94 265 GLU A O 1
ATOM 2122 N N . PRO A 1 266 ? -5.580 4.588 11.676 1.00 97.12 266 PRO A N 1
ATOM 2123 C CA . PRO A 1 266 ? -4.990 4.784 10.359 1.00 97.12 266 PRO A CA 1
ATOM 2124 C C . PRO A 1 266 ? -6.065 4.782 9.262 1.00 97.12 266 PRO A C 1
ATOM 2126 O O . PRO A 1 266 ? -7.169 4.269 9.423 1.00 97.12 266 PRO A O 1
ATOM 2129 N N . GLU A 1 267 ? -5.704 5.281 8.081 1.00 97.50 267 GLU A N 1
ATOM 2130 C CA . GLU A 1 267 ? -6.509 5.089 6.869 1.00 97.50 267 GLU A CA 1
ATOM 2131 C C . GLU A 1 267 ? -6.369 3.630 6.397 1.00 97.50 267 GLU A C 1
ATOM 2133 O O . GLU A 1 267 ? -5.482 3.310 5.606 1.00 97.50 267 GLU A O 1
ATOM 2138 N N . TRP A 1 268 ? -7.206 2.713 6.889 1.00 98.06 268 TRP A N 1
ATOM 2139 C CA . TRP A 1 268 ? -7.045 1.264 6.669 1.00 98.06 268 TRP A CA 1
ATOM 2140 C C . TRP A 1 268 ? -6.893 0.863 5.196 1.00 98.06 268 TRP A C 1
ATOM 2142 O O . TRP A 1 268 ? -5.997 0.097 4.847 1.00 98.06 268 TRP A O 1
ATOM 2152 N N . ASN A 1 269 ? -7.703 1.446 4.308 1.00 97.75 269 ASN A N 1
ATOM 2153 C CA . ASN A 1 269 ? -7.628 1.186 2.865 1.00 97.75 269 ASN A CA 1
ATOM 2154 C C . ASN A 1 269 ? -6.323 1.692 2.229 1.00 97.75 269 ASN A C 1
ATOM 2156 O O . ASN A 1 269 ? -5.890 1.185 1.194 1.00 97.75 269 ASN A O 1
ATOM 2160 N N . LEU A 1 270 ? -5.697 2.718 2.808 1.00 97.19 270 LEU A N 1
ATOM 2161 C CA . LEU A 1 270 ? -4.371 3.159 2.390 1.00 97.19 270 LEU A CA 1
ATOM 2162 C C . LEU A 1 270 ? -3.306 2.161 2.857 1.00 97.19 270 LEU A C 1
ATOM 2164 O O . LEU A 1 270 ? -2.451 1.796 2.058 1.00 97.19 270 LEU A O 1
ATOM 2168 N N . ILE A 1 271 ? -3.388 1.676 4.101 1.00 98.06 271 ILE A N 1
ATOM 2169 C CA . ILE A 1 271 ? -2.436 0.695 4.646 1.00 98.06 271 ILE A CA 1
ATOM 2170 C C . ILE A 1 271 ? -2.433 -0.606 3.839 1.00 98.06 271 ILE A C 1
ATOM 2172 O O . ILE A 1 271 ? -1.357 -1.126 3.532 1.00 98.06 271 ILE A O 1
ATOM 2176 N N . ALA A 1 272 ? -3.616 -1.108 3.472 1.00 98.00 272 ALA A N 1
ATOM 2177 C CA . ALA A 1 272 ? -3.750 -2.310 2.653 1.00 98.00 272 ALA A CA 1
ATOM 2178 C C . ALA A 1 272 ? -3.073 -2.124 1.287 1.00 98.00 272 ALA A C 1
ATOM 2180 O O . ALA A 1 272 ? -2.160 -2.875 0.950 1.00 98.00 272 ALA A O 1
ATOM 2181 N N . ARG A 1 273 ? -3.436 -1.058 0.557 1.00 96.81 273 ARG A N 1
ATOM 2182 C CA . ARG A 1 273 ? -2.859 -0.754 -0.763 1.00 96.81 273 ARG A CA 1
ATOM 2183 C C . ARG A 1 273 ? -1.349 -0.541 -0.711 1.00 96.81 273 ARG A C 1
ATOM 2185 O O . ARG A 1 273 ? -0.640 -1.097 -1.537 1.00 96.81 273 ARG A O 1
ATOM 2192 N N . LEU A 1 274 ? -0.848 0.222 0.265 1.00 97.00 274 LEU A N 1
ATOM 2193 C CA . LEU A 1 274 ? 0.593 0.418 0.447 1.00 97.00 274 LEU A CA 1
ATOM 2194 C C . LEU A 1 274 ? 1.303 -0.913 0.696 1.00 97.00 274 LEU A C 1
ATOM 2196 O O . LEU A 1 274 ? 2.320 -1.183 0.072 1.00 97.00 274 LEU A O 1
ATOM 2200 N N . SER A 1 275 ? 0.760 -1.765 1.567 1.00 97.19 275 SER A N 1
ATOM 2201 C CA . SER A 1 275 ? 1.368 -3.065 1.873 1.00 97.19 275 SER A CA 1
ATOM 2202 C C . SER A 1 275 ? 1.394 -3.994 0.656 1.00 97.19 275 SER A C 1
ATOM 2204 O O . SER A 1 275 ? 2.405 -4.645 0.407 1.00 97.19 275 SER A O 1
ATOM 2206 N N . GLU A 1 276 ? 0.328 -4.020 -0.144 1.00 96.69 276 GLU A N 1
ATOM 2207 C CA . GLU A 1 276 ? 0.276 -4.774 -1.402 1.00 96.69 276 GLU A CA 1
ATOM 2208 C C . GLU A 1 276 ? 1.296 -4.254 -2.426 1.00 96.69 276 GLU A C 1
ATOM 2210 O O . GLU A 1 276 ? 2.067 -5.040 -2.987 1.00 96.69 276 GLU A O 1
ATOM 2215 N N . SER A 1 277 ? 1.354 -2.934 -2.626 1.00 95.81 277 SER A N 1
ATOM 2216 C CA . SER A 1 277 ? 2.330 -2.288 -3.510 1.00 95.81 277 SER A CA 1
ATOM 2217 C C . SER A 1 277 ? 3.766 -2.568 -3.078 1.00 95.81 277 SER A C 1
ATOM 2219 O O . SER A 1 277 ? 4.621 -2.834 -3.919 1.00 95.81 277 SER A O 1
ATOM 2221 N N . LEU A 1 278 ? 4.040 -2.543 -1.773 1.00 95.94 278 LEU A N 1
ATOM 2222 C CA . LEU A 1 278 ? 5.365 -2.802 -1.218 1.00 95.94 278 LEU A CA 1
ATOM 2223 C C . LEU A 1 278 ? 5.780 -4.269 -1.377 1.00 95.94 278 LEU A C 1
ATOM 2225 O O . LEU A 1 278 ? 6.918 -4.532 -1.760 1.00 95.94 278 LEU A O 1
ATOM 2229 N N . ILE A 1 279 ? 4.862 -5.226 -1.203 1.00 95.81 279 ILE A N 1
ATOM 2230 C CA . ILE A 1 279 ? 5.107 -6.640 -1.543 1.00 95.81 279 ILE A CA 1
ATOM 2231 C C . ILE A 1 279 ? 5.450 -6.783 -3.032 1.00 95.81 279 ILE A C 1
ATOM 2233 O O . ILE A 1 279 ? 6.394 -7.491 -3.394 1.00 95.81 279 ILE A O 1
ATOM 2237 N N . GLN A 1 280 ? 4.704 -6.113 -3.915 1.00 94.94 280 GLN A N 1
ATOM 2238 C CA . GLN A 1 280 ? 4.968 -6.158 -5.353 1.00 94.94 280 GLN A CA 1
ATOM 2239 C C . GLN A 1 280 ? 6.313 -5.514 -5.709 1.00 94.94 280 GLN A C 1
ATOM 2241 O O . GLN A 1 280 ? 7.052 -6.043 -6.546 1.00 94.94 280 GLN A O 1
ATOM 2246 N N . LEU A 1 281 ? 6.660 -4.410 -5.048 1.00 93.50 281 LEU A N 1
ATOM 2247 C CA . LEU A 1 281 ? 7.950 -3.747 -5.181 1.00 93.50 281 LEU A CA 1
ATOM 2248 C C . LEU A 1 281 ? 9.082 -4.684 -4.765 1.00 93.50 281 LEU A C 1
ATOM 2250 O O . LEU A 1 281 ? 10.016 -4.862 -5.542 1.00 93.50 281 LEU A O 1
ATOM 2254 N N . ASN A 1 282 ? 8.972 -5.334 -3.603 1.00 92.25 282 ASN A N 1
ATOM 2255 C CA . ASN A 1 282 ? 9.972 -6.277 -3.106 1.00 92.25 282 ASN A CA 1
ATOM 2256 C C . ASN A 1 282 ? 10.191 -7.429 -4.098 1.00 92.25 282 ASN A C 1
ATOM 2258 O O . ASN A 1 282 ? 11.315 -7.679 -4.533 1.00 92.25 282 ASN A O 1
ATOM 2262 N N . LYS A 1 283 ? 9.108 -8.060 -4.571 1.00 92.00 283 LYS A N 1
ATOM 2263 C CA . LYS A 1 283 ? 9.167 -9.118 -5.596 1.00 92.00 283 LYS A CA 1
ATOM 2264 C C . LYS A 1 283 ? 9.854 -8.647 -6.874 1.00 92.00 283 LYS A C 1
ATOM 2266 O O . LYS A 1 283 ? 10.731 -9.339 -7.386 1.00 92.00 283 LYS A O 1
ATOM 2271 N N . THR A 1 284 ? 9.493 -7.469 -7.373 1.00 91.94 284 THR A N 1
ATOM 2272 C CA . THR A 1 284 ? 10.080 -6.910 -8.598 1.00 91.94 284 THR A CA 1
ATOM 2273 C C . THR A 1 284 ? 11.562 -6.594 -8.404 1.00 91.94 284 THR A C 1
ATOM 2275 O O . THR A 1 284 ? 12.382 -6.921 -9.261 1.00 91.94 284 THR A O 1
ATOM 2278 N N . ALA A 1 285 ? 11.933 -6.042 -7.248 1.00 89.38 285 ALA A N 1
ATOM 2279 C CA . ALA A 1 285 ? 13.319 -5.781 -6.895 1.00 89.38 285 ALA A CA 1
ATOM 2280 C C . ALA A 1 285 ? 14.143 -7.078 -6.862 1.00 89.38 285 ALA A C 1
ATOM 2282 O O . ALA A 1 285 ? 15.244 -7.099 -7.406 1.00 89.38 285 ALA A O 1
ATOM 2283 N N . THR A 1 286 ? 13.610 -8.195 -6.346 1.00 88.62 286 THR A N 1
ATOM 2284 C CA . THR A 1 286 ? 14.351 -9.476 -6.341 1.00 88.62 286 THR A CA 1
ATOM 2285 C C . THR A 1 286 ? 14.745 -9.975 -7.737 1.00 88.62 286 THR A C 1
ATOM 2287 O O . THR A 1 286 ? 15.769 -10.643 -7.877 1.00 88.62 286 THR A O 1
ATOM 2290 N N . LEU A 1 287 ? 14.004 -9.612 -8.794 1.00 88.94 287 LEU A N 1
ATOM 2291 C CA . LEU A 1 287 ? 14.365 -9.955 -10.177 1.00 88.94 287 LEU A CA 1
ATOM 2292 C C . LEU A 1 287 ? 15.653 -9.252 -10.633 1.00 88.94 287 LEU A C 1
ATOM 2294 O O . LEU A 1 287 ? 16.391 -9.786 -11.463 1.00 88.94 287 LEU A O 1
ATOM 2298 N N . ILE A 1 288 ? 15.953 -8.084 -10.059 1.00 86.50 288 ILE A N 1
ATOM 2299 C CA . ILE A 1 288 ? 17.190 -7.340 -10.311 1.00 86.50 288 ILE A CA 1
ATOM 2300 C C . ILE A 1 288 ? 18.386 -8.061 -9.667 1.00 86.50 288 ILE A C 1
ATOM 2302 O O . ILE A 1 288 ? 19.433 -8.179 -10.299 1.00 86.50 288 ILE A O 1
ATOM 2306 N N . TYR A 1 289 ? 18.211 -8.607 -8.458 1.00 80.25 289 TYR A N 1
ATOM 2307 C CA . TYR A 1 289 ? 19.282 -9.201 -7.640 1.00 80.25 289 TYR A CA 1
ATOM 2308 C C . TYR A 1 289 ? 19.472 -10.722 -7.800 1.00 80.25 289 TYR A C 1
ATOM 2310 O O . TYR A 1 289 ? 20.360 -11.295 -7.175 1.00 80.25 289 TYR A O 1
ATOM 2318 N N . LYS A 1 290 ? 18.671 -11.394 -8.639 1.00 67.94 290 LYS A N 1
ATOM 2319 C CA . LYS A 1 290 ? 18.500 -12.864 -8.680 1.00 67.94 290 LYS A CA 1
ATOM 2320 C C . LYS A 1 290 ? 19.767 -13.732 -8.894 1.00 67.94 290 LYS A C 1
ATOM 2322 O O . LYS A 1 290 ? 19.659 -14.944 -8.758 1.00 67.94 290 LYS A O 1
ATOM 2327 N N . ASP A 1 291 ? 20.939 -13.153 -9.182 1.00 56.53 291 ASP A N 1
ATOM 2328 C CA . ASP A 1 291 ? 22.196 -13.892 -9.426 1.00 56.53 291 ASP A CA 1
ATOM 2329 C C . ASP A 1 291 ? 23.340 -13.621 -8.428 1.00 56.53 291 ASP A C 1
ATOM 2331 O O . ASP A 1 291 ? 24.430 -14.174 -8.598 1.00 56.53 291 ASP A O 1
ATOM 2335 N N . GLU A 1 292 ? 23.142 -12.841 -7.360 1.00 50.56 292 GLU A N 1
ATOM 2336 C CA . GLU A 1 292 ? 24.120 -12.852 -6.264 1.00 50.56 292 GLU A CA 1
ATOM 2337 C C . GLU A 1 292 ? 23.926 -14.130 -5.442 1.00 50.56 292 GLU A C 1
ATOM 2339 O O . GLU A 1 292 ? 23.082 -14.215 -4.551 1.00 50.56 292 GLU A O 1
ATOM 2344 N N . LYS A 1 293 ? 24.719 -15.168 -5.745 1.00 36.88 293 LYS A N 1
ATOM 2345 C CA . LYS A 1 293 ? 24.981 -16.214 -4.749 1.00 36.88 293 LYS A CA 1
ATOM 2346 C C . LYS A 1 293 ? 25.412 -15.505 -3.460 1.00 36.88 293 LYS A C 1
ATOM 2348 O O . LYS A 1 293 ? 26.307 -14.663 -3.551 1.00 36.88 293 LYS A O 1
ATOM 2353 N N . PRO A 1 294 ? 24.850 -15.848 -2.288 1.00 37.91 294 PRO A N 1
ATOM 2354 C CA . PRO A 1 294 ? 25.385 -15.341 -1.037 1.00 37.91 294 PRO A CA 1
ATOM 2355 C C . PRO A 1 294 ? 26.858 -15.746 -0.982 1.00 37.91 294 PRO A C 1
ATOM 2357 O O . PRO A 1 294 ? 27.188 -16.933 -1.058 1.00 37.91 294 PRO A O 1
ATOM 2360 N N . GLY A 1 295 ? 27.736 -14.743 -0.973 1.00 41.66 295 GLY A N 1
ATOM 2361 C CA . GLY A 1 295 ? 29.156 -14.943 -0.745 1.00 41.66 295 GLY A CA 1
ATOM 2362 C C . GLY A 1 295 ? 29.328 -15.661 0.588 1.00 41.66 295 GLY A C 1
ATOM 2363 O O . GLY A 1 295 ? 28.757 -15.238 1.592 1.00 41.66 295 GLY A O 1
ATOM 2364 N N . VAL A 1 296 ? 30.043 -16.783 0.530 1.00 34.41 296 VAL A N 1
ATOM 2365 C CA . VAL A 1 296 ? 30.565 -17.536 1.677 1.00 34.41 296 VAL A CA 1
ATOM 2366 C C . VAL A 1 296 ? 31.352 -16.616 2.603 1.00 34.41 296 VAL A C 1
ATOM 2368 O O . VAL A 1 296 ? 32.104 -15.771 2.064 1.00 34.41 296 VAL A O 1
#

Secondary structure (DSSP, 8-state):
-GGGS-B-TTS-BHHHHHHHHHH-----------TTTTTT--HHHHHHHHHHHHHHHHHHHHHSSGGG-TTTT---SS--HHHHHHHHHHHHHHHHHHHHHHHHHHHHHHHHT-TTT--SHHHHHHHHHHHHHHHHSPP--GGGTS-TTHHHHHHHHHHHHHHHHHHHHHHHHHHTTB-GGGGGS-HHHHHHHHHHHHTS-HHHHHHHHHHHHHHHHHHBTTS---TTTHHHHHHHHHHHHHHHHHHHH-TTHHHHHGGGGGGG---HHHHHHHHHHHHHHHHHHHHHHTT-PPP-

Foldseek 3Di:
DVQQQDQDQLRDGVVRVVVVVVPDDDDPPPDDDDDPPCVPDHNVNVVVVVVVVVVVVVVCVVQPPPCPDPCVVPDDPDDDPVVVVVVVVVVVVVVVVVVVVVVVVVVLCVVVVLVVQPPDPLLVVLSVLLVVLVVPADDFDCLLVVDDVNLVVLVLLLVLLVLLVLLVVLQVVLVVFFANCLLVPPLVVLLVQLVVLVPDDDPSSVVSLVVSVCVVLVGTPVSDDDSVCSNVSSVSSVSSVVSVVSLVVPPVCCSSRPPQCVVVNHPSVSSNVVSVSSVVSVVSVCSSVVPPDPDD

pLDDT: mean 88.08, std 10.71, range [34.41, 98.75]